Protein AF-A0A7V9B798-F1 (afdb_monomer)

Structure (mmCIF, N/CA/C/O backbone):
data_AF-A0A7V9B798-F1
#
_entry.id   AF-A0A7V9B798-F1
#
loop_
_atom_site.group_PDB
_atom_site.id
_atom_site.type_symbol
_atom_site.label_atom_id
_atom_site.label_alt_id
_atom_site.label_comp_id
_atom_site.label_asym_id
_atom_site.label_entity_id
_atom_site.label_seq_id
_atom_site.pdbx_PDB_ins_code
_atom_site.Cartn_x
_atom_site.Cartn_y
_atom_site.Cartn_z
_atom_site.occupancy
_atom_site.B_iso_or_equiv
_atom_site.auth_seq_id
_atom_site.auth_comp_id
_atom_site.auth_asym_id
_atom_site.auth_atom_id
_atom_site.pdbx_PDB_model_num
ATOM 1 N N . MET A 1 1 ? -18.250 -7.324 14.223 1.00 39.09 1 MET A N 1
ATOM 2 C CA . MET A 1 1 ? -17.531 -6.174 14.799 1.00 39.09 1 MET A CA 1
ATOM 3 C C . MET A 1 1 ? -17.966 -6.090 16.245 1.00 39.09 1 MET A C 1
ATOM 5 O O . MET A 1 1 ? -19.078 -5.654 16.507 1.00 39.09 1 MET A O 1
ATOM 9 N N . GLU A 1 2 ? -17.171 -6.659 17.143 1.00 38.91 2 GLU A N 1
ATOM 10 C CA . GLU A 1 2 ? -17.392 -6.540 18.583 1.00 38.91 2 GLU A CA 1
ATOM 11 C C . GLU A 1 2 ? -16.788 -5.205 19.023 1.00 38.91 2 GLU A C 1
ATOM 13 O O . GLU A 1 2 ? -15.642 -4.907 18.688 1.00 38.91 2 GLU A O 1
ATOM 18 N N . VAL A 1 3 ? -17.585 -4.355 19.670 1.00 46.38 3 VAL A N 1
ATOM 19 C CA . VAL A 1 3 ? -17.096 -3.099 20.244 1.00 46.38 3 VAL A CA 1
ATOM 20 C C . VAL A 1 3 ? -16.702 -3.421 2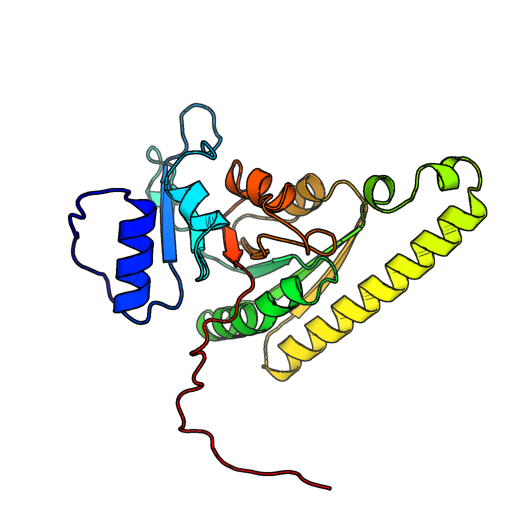1.674 1.00 46.38 3 VAL A C 1
ATOM 22 O O . VAL A 1 3 ? -17.570 -3.727 22.487 1.00 46.38 3 VAL A O 1
ATOM 25 N N . LEU A 1 4 ? -15.401 -3.406 21.956 1.00 49.38 4 LEU A N 1
ATOM 26 C CA . LEU A 1 4 ? -14.907 -3.592 23.315 1.00 49.38 4 LEU A CA 1
ATOM 27 C C . LEU A 1 4 ? -15.339 -2.397 24.175 1.00 49.38 4 LEU A C 1
ATOM 29 O O . LEU A 1 4 ? -15.243 -1.246 23.739 1.00 49.38 4 LEU A O 1
ATOM 33 N N . ASP A 1 5 ? -15.804 -2.678 25.393 1.00 43.56 5 ASP A N 1
ATOM 34 C CA . ASP A 1 5 ? -16.085 -1.648 26.394 1.00 43.56 5 ASP A CA 1
ATOM 35 C C . ASP A 1 5 ? -14.829 -0.795 26.658 1.00 43.56 5 ASP A C 1
ATOM 37 O O . ASP A 1 5 ? -13.705 -1.272 26.472 1.00 43.56 5 ASP A O 1
ATOM 41 N N . PRO A 1 6 ? -14.975 0.469 27.096 1.00 49.97 6 PRO A N 1
ATOM 42 C CA . PRO A 1 6 ? -13.836 1.321 27.417 1.00 49.97 6 PRO A CA 1
ATOM 43 C C . PRO A 1 6 ? -12.984 0.688 28.528 1.00 49.97 6 PRO A C 1
ATOM 45 O O . PRO A 1 6 ? -13.318 0.740 29.712 1.00 49.97 6 PRO A O 1
ATOM 48 N N . LEU A 1 7 ? -11.866 0.083 28.129 1.00 54.47 7 LEU A N 1
ATOM 49 C CA . LEU A 1 7 ? -10.913 -0.572 29.017 1.00 54.47 7 LEU A CA 1
ATOM 50 C C . LEU A 1 7 ? -9.882 0.448 29.506 1.00 54.47 7 LEU A C 1
ATOM 52 O O . LEU A 1 7 ? -9.185 1.084 28.716 1.00 54.47 7 LEU A O 1
ATOM 56 N N . SER A 1 8 ? -9.753 0.590 30.824 1.00 50.78 8 SER A N 1
ATOM 57 C CA . 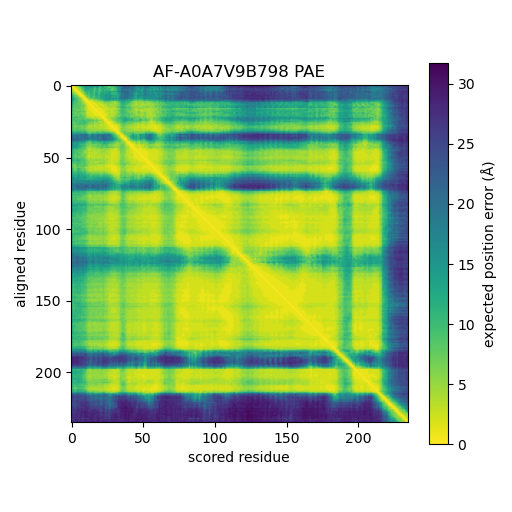SER A 1 8 ? -8.661 1.338 31.442 1.00 50.78 8 SER A CA 1
ATOM 58 C C . SER A 1 8 ? -7.473 0.404 31.686 1.00 50.78 8 SER A C 1
ATOM 60 O O . SER A 1 8 ? -7.492 -0.443 32.576 1.00 50.78 8 SER A O 1
ATOM 62 N N . ALA A 1 9 ? -6.416 0.551 30.886 1.00 53.81 9 ALA A N 1
ATOM 63 C CA . ALA A 1 9 ? -5.145 -0.131 31.113 1.00 53.81 9 ALA A CA 1
ATOM 64 C C . ALA A 1 9 ? -4.188 0.781 31.902 1.00 53.81 9 ALA A C 1
ATOM 66 O O . ALA A 1 9 ? -4.060 1.968 31.607 1.00 53.81 9 ALA A O 1
ATOM 67 N N . SER A 1 10 ? -3.505 0.231 32.909 1.00 49.81 10 SER A N 1
ATOM 68 C CA . SER A 1 10 ? -2.396 0.903 33.599 1.00 49.81 10 SER A CA 1
ATOM 69 C C . SER A 1 10 ? -1.075 0.475 32.953 1.00 49.81 10 SER A C 1
ATOM 71 O O . SER A 1 10 ? -0.832 -0.723 32.823 1.00 49.81 10 SER A O 1
ATOM 73 N N . GLY A 1 11 ? -0.231 1.428 32.542 1.00 66.06 11 GLY A N 1
ATOM 74 C CA . GLY A 1 11 ? 1.064 1.160 31.899 1.00 66.06 11 GLY A CA 1
ATOM 75 C C . GLY A 1 11 ? 1.217 1.841 30.537 1.00 66.06 11 GLY A C 1
ATOM 76 O O . GLY A 1 11 ? 0.526 2.818 30.258 1.00 66.06 11 GLY A O 1
ATOM 77 N N . ASP A 1 12 ? 2.138 1.335 29.710 1.00 72.38 12 ASP A N 1
ATOM 78 C CA . ASP A 1 12 ? 2.310 1.772 28.319 1.00 72.38 12 ASP A CA 1
ATOM 79 C C . ASP A 1 12 ? 1.036 1.451 27.505 1.00 72.38 12 ASP A C 1
ATOM 81 O O . ASP A 1 12 ? 0.702 0.269 27.344 1.00 72.38 12 ASP A O 1
ATOM 85 N N . PRO A 1 13 ? 0.310 2.465 26.993 1.00 74.38 13 PRO A N 1
ATOM 86 C CA . PRO A 1 13 ? -0.928 2.255 26.251 1.00 74.38 13 PRO A CA 1
ATOM 87 C C . PRO A 1 13 ? -0.752 1.409 24.986 1.00 74.38 13 PRO A C 1
ATOM 89 O O . PRO A 1 13 ? -1.658 0.650 24.645 1.00 74.38 13 PRO A O 1
ATOM 92 N N . ALA A 1 14 ? 0.397 1.498 24.305 1.00 70.19 14 ALA A N 1
ATOM 93 C CA . ALA A 1 14 ? 0.645 0.737 23.081 1.00 70.19 14 ALA A CA 1
ATOM 94 C C . ALA A 1 14 ? 0.714 -0.761 23.387 1.00 70.19 14 ALA A C 1
ATOM 96 O O . ALA A 1 14 ? 0.053 -1.576 22.740 1.00 70.19 14 ALA A O 1
ATOM 97 N N . LEU A 1 15 ? 1.448 -1.111 24.445 1.00 69.56 15 LEU A N 1
ATOM 98 C CA . LEU A 1 15 ? 1.548 -2.483 24.923 1.00 69.56 15 LEU A CA 1
ATOM 99 C C . LEU A 1 15 ? 0.201 -2.994 25.457 1.00 69.56 15 LEU A C 1
ATOM 101 O O . LEU A 1 15 ? -0.175 -4.135 25.195 1.00 69.56 15 LEU A O 1
ATOM 105 N N . GLY A 1 16 ? -0.546 -2.149 26.173 1.00 76.31 16 GLY A N 1
ATOM 106 C CA . GLY A 1 16 ? -1.876 -2.481 26.685 1.00 76.31 16 GLY A CA 1
ATOM 107 C C . GLY A 1 16 ? -2.869 -2.832 25.574 1.00 76.31 16 GLY A C 1
ATOM 108 O O . GLY A 1 16 ? -3.498 -3.887 25.628 1.00 76.31 16 GLY A O 1
ATOM 109 N N . ILE A 1 17 ? -2.968 -1.988 24.542 1.00 75.31 17 ILE A N 1
ATOM 110 C CA . ILE A 1 17 ? -3.874 -2.199 23.402 1.00 75.31 17 ILE A CA 1
ATOM 111 C C . ILE A 1 17 ? -3.473 -3.441 22.603 1.00 75.31 17 ILE A C 1
ATOM 113 O O . ILE A 1 17 ? -4.333 -4.260 22.281 1.00 75.31 17 ILE A O 1
ATOM 117 N N . ALA A 1 18 ? -2.177 -3.633 22.342 1.00 71.38 18 ALA A N 1
ATOM 118 C CA . ALA A 1 18 ? -1.694 -4.819 21.639 1.00 71.38 18 ALA A CA 1
ATOM 119 C C . ALA A 1 18 ? -2.019 -6.118 22.401 1.00 71.38 18 ALA A C 1
ATOM 121 O O . ALA A 1 18 ? -2.441 -7.102 21.794 1.00 71.38 18 ALA A O 1
ATOM 122 N N . ASN A 1 19 ? -1.883 -6.115 23.731 1.00 75.06 19 ASN A N 1
ATOM 123 C CA . ASN A 1 19 ? -2.225 -7.268 24.566 1.00 75.06 19 ASN A CA 1
ATOM 124 C C . ASN A 1 19 ? -3.731 -7.557 24.575 1.00 75.06 19 ASN A C 1
ATOM 126 O O . ASN A 1 19 ? -4.121 -8.720 24.503 1.00 75.06 19 ASN A O 1
ATOM 130 N N . ILE A 1 20 ? -4.572 -6.519 24.635 1.00 75.38 20 ILE A N 1
ATOM 131 C CA . ILE A 1 20 ? -6.034 -6.667 24.552 1.00 75.38 20 ILE A CA 1
ATOM 132 C C . ILE A 1 20 ? -6.431 -7.255 23.196 1.00 75.38 20 ILE A C 1
ATOM 134 O O . ILE A 1 20 ? -7.254 -8.166 23.143 1.00 75.38 20 ILE A O 1
ATOM 138 N N . ALA A 1 21 ? -5.835 -6.769 22.107 1.00 73.88 21 ALA A N 1
ATOM 139 C CA . ALA A 1 21 ? -6.097 -7.295 20.774 1.00 73.88 21 ALA A CA 1
ATOM 140 C C . ALA A 1 21 ? -5.696 -8.777 20.661 1.00 73.88 21 ALA A C 1
ATOM 142 O O . ALA A 1 21 ? -6.453 -9.586 20.124 1.00 73.88 21 ALA A O 1
ATOM 143 N N . ALA A 1 22 ? -4.545 -9.147 21.232 1.00 72.94 22 ALA A N 1
ATOM 144 C CA . ALA A 1 22 ? -4.084 -10.531 21.272 1.00 72.94 22 ALA A CA 1
ATOM 145 C C . ALA A 1 22 ? -4.976 -11.442 22.135 1.00 72.94 22 ALA A C 1
ATOM 147 O O . ALA A 1 22 ? -5.124 -12.615 21.814 1.00 72.94 22 ALA A O 1
ATOM 148 N N . SER A 1 23 ? -5.588 -10.932 23.212 1.00 76.75 23 SER A N 1
ATOM 149 C CA . SER A 1 23 ? -6.454 -11.738 24.085 1.00 76.75 23 SER A CA 1
ATOM 150 C C . SER A 1 23 ? -7.873 -11.949 23.546 1.00 76.75 23 SER A C 1
ATOM 152 O O . SER A 1 23 ? -8.611 -12.744 24.120 1.00 76.75 23 SER A O 1
ATOM 154 N N . HIS A 1 24 ? -8.267 -11.224 22.495 1.00 71.12 24 HIS A N 1
ATOM 155 C CA . HIS A 1 24 ? -9.605 -11.282 21.891 1.00 71.12 24 HIS A CA 1
ATOM 156 C C . HIS A 1 24 ? -9.575 -11.762 20.430 1.00 71.12 24 HIS A C 1
ATOM 158 O O . HIS A 1 24 ? -10.481 -11.430 19.671 1.00 71.12 24 HIS A O 1
ATOM 164 N N . ASP A 1 25 ? -8.518 -12.469 20.005 1.00 70.31 25 ASP A N 1
ATOM 165 C CA . ASP A 1 25 ? -8.337 -12.953 18.622 1.00 70.31 25 ASP A CA 1
ATOM 166 C C . ASP A 1 25 ? -8.603 -11.864 17.561 1.00 70.31 25 ASP A C 1
ATOM 168 O O . ASP A 1 25 ? -9.170 -12.098 16.491 1.00 70.31 25 ASP A O 1
ATOM 172 N N . THR A 1 26 ? -8.227 -10.619 17.875 1.00 72.94 26 THR A N 1
ATOM 173 C CA . THR A 1 26 ? -8.537 -9.468 17.029 1.00 72.94 26 THR A CA 1
ATOM 174 C C . THR A 1 26 ? -7.662 -9.498 15.783 1.00 72.94 26 THR A C 1
ATOM 176 O O . THR A 1 26 ? -6.437 -9.459 15.861 1.00 72.94 26 THR A O 1
ATOM 179 N N . THR A 1 27 ? -8.288 -9.518 14.607 1.00 76.19 27 THR A N 1
ATOM 180 C CA . THR A 1 27 ? -7.579 -9.627 13.322 1.00 76.19 27 THR A CA 1
ATOM 181 C C . THR A 1 27 ? -7.223 -8.274 12.700 1.00 76.19 27 THR A C 1
ATOM 183 O O . THR A 1 27 ? -6.553 -8.236 11.669 1.00 76.19 27 THR A O 1
ATOM 186 N N . PHE A 1 28 ? -7.694 -7.165 13.282 1.00 81.94 28 PHE A N 1
ATOM 187 C CA . PHE A 1 28 ? -7.542 -5.808 12.751 1.00 81.94 28 PHE A CA 1
ATOM 188 C C . PHE A 1 28 ? -7.845 -4.747 13.821 1.00 81.94 28 PHE A C 1
ATOM 190 O O . PHE A 1 28 ? -8.840 -4.866 14.534 1.00 81.94 28 PHE A O 1
ATOM 197 N N . MET A 1 29 ? -7.040 -3.685 13.895 1.00 84.88 29 MET A N 1
ATOM 198 C CA . MET A 1 29 ? -7.295 -2.520 14.753 1.00 84.88 29 MET A CA 1
ATOM 199 C C . MET A 1 29 ? -7.668 -1.284 13.938 1.00 84.88 29 MET A C 1
ATOM 201 O O . MET A 1 29 ? -7.063 -1.008 12.907 1.00 84.88 29 MET A O 1
ATOM 205 N N . LEU A 1 30 ? -8.614 -0.497 14.450 1.00 86.81 30 LEU A N 1
ATOM 206 C CA . LEU A 1 30 ? -8.962 0.820 13.924 1.00 86.81 30 LEU A CA 1
ATOM 207 C C . LEU A 1 30 ? -8.542 1.902 14.920 1.00 86.81 30 LEU A C 1
ATOM 209 O O . LEU A 1 30 ? -9.030 1.938 16.046 1.00 86.81 30 LEU A O 1
ATOM 213 N N . MET A 1 31 ? -7.679 2.805 14.470 1.00 85.00 31 MET A N 1
ATOM 214 C CA . MET A 1 31 ? -7.236 3.986 15.196 1.00 85.00 31 MET A CA 1
ATOM 215 C C . MET A 1 31 ? -7.789 5.234 14.512 1.00 85.00 31 MET A C 1
ATOM 217 O O . MET A 1 31 ? -7.324 5.642 13.447 1.00 85.00 31 MET A O 1
ATOM 221 N N . ALA A 1 32 ? -8.784 5.849 15.144 1.00 81.06 32 ALA A N 1
ATOM 222 C CA . ALA A 1 32 ? -9.231 7.186 14.791 1.00 81.06 32 ALA A CA 1
ATOM 223 C C . ALA A 1 32 ? -8.343 8.207 15.505 1.00 81.06 32 ALA A C 1
ATOM 225 O O . ALA A 1 32 ? -8.151 8.133 16.719 1.00 81.06 32 ALA A O 1
ATOM 226 N N . THR A 1 33 ? -7.790 9.150 14.755 1.00 75.81 33 THR A N 1
ATOM 227 C CA . THR A 1 33 ? -6.895 10.171 15.291 1.00 75.81 33 THR A CA 1
ATOM 228 C C . THR A 1 33 ? -7.309 11.545 14.804 1.00 75.81 33 THR A C 1
ATOM 230 O O . THR A 1 33 ? -7.633 11.732 13.633 1.00 75.81 33 THR A O 1
ATOM 233 N N . SER A 1 34 ? -7.337 12.506 15.721 1.00 68.94 34 SER A N 1
ATOM 234 C CA . SER A 1 34 ? -7.590 13.897 15.376 1.00 68.94 34 SER A CA 1
ATOM 235 C C . SER A 1 34 ? -6.341 14.498 14.748 1.00 68.94 34 SER A C 1
ATOM 237 O O . SER A 1 34 ? -5.243 14.336 15.287 1.00 68.94 34 SER A O 1
ATOM 239 N N . CYS A 1 35 ? -6.506 15.235 13.655 1.00 56.91 35 CYS A N 1
ATOM 240 C CA . CYS A 1 35 ? -5.431 16.035 13.080 1.00 56.91 35 CYS A CA 1
ATOM 241 C C . CYS A 1 35 ? -4.831 16.943 14.175 1.00 56.91 35 CYS A C 1
ATOM 243 O O . CYS A 1 35 ? -5.547 17.734 14.788 1.00 56.91 35 CYS A O 1
ATOM 245 N N . HIS A 1 36 ? -3.527 16.840 14.451 1.00 54.75 36 HIS A N 1
ATOM 246 C CA . HIS A 1 36 ? -2.849 17.818 15.309 1.00 54.75 36 HIS A CA 1
ATOM 247 C C . HIS A 1 36 ? -2.856 19.184 14.581 1.00 54.75 36 HIS A C 1
ATOM 249 O O . HIS A 1 36 ? -2.795 19.191 13.352 1.00 54.75 36 HIS A O 1
ATOM 255 N N . PRO A 1 37 ? -2.862 20.351 15.256 1.00 46.44 37 PRO A N 1
ATOM 256 C CA . PRO A 1 37 ? -2.866 21.677 14.607 1.00 46.44 37 PRO A CA 1
ATOM 257 C C . PRO A 1 37 ? -1.744 21.946 13.579 1.00 46.44 37 PRO A C 1
ATOM 259 O O . PRO A 1 37 ? -1.823 22.921 12.839 1.00 46.44 37 PRO A O 1
ATOM 262 N N . ALA A 1 38 ? -0.710 21.098 13.512 1.00 57.84 38 ALA A N 1
ATOM 263 C CA . ALA A 1 38 ? 0.359 21.150 12.510 1.00 57.84 38 ALA A CA 1
ATOM 264 C C . ALA A 1 38 ? 0.088 20.289 11.252 1.00 57.84 38 ALA A C 1
ATOM 266 O O . ALA A 1 38 ? 0.927 20.241 10.358 1.00 57.84 38 ALA A O 1
ATOM 267 N N . GLY A 1 39 ? -1.050 19.589 11.180 1.00 63.62 39 GLY A N 1
ATOM 268 C CA . GLY A 1 39 ? -1.473 18.768 10.039 1.00 63.62 39 GLY A CA 1
ATOM 269 C C . GLY A 1 39 ? -0.833 17.378 9.938 1.00 63.62 39 GLY A C 1
ATOM 270 O O . GLY A 1 39 ? -1.298 16.578 9.139 1.00 63.62 39 GLY A O 1
ATOM 271 N N . GLN A 1 40 ? 0.184 17.069 10.751 1.00 71.81 40 GLN A N 1
ATOM 272 C CA . GLN A 1 40 ? 0.868 15.768 10.773 1.00 71.81 40 GLN A CA 1
ATOM 273 C C . GLN A 1 40 ? 0.663 15.040 12.105 1.00 71.81 40 GLN A C 1
ATOM 275 O O . GLN A 1 40 ? 0.581 15.669 13.166 1.00 71.81 40 GLN A O 1
ATOM 280 N N . LEU A 1 41 ? 0.621 13.709 12.053 1.00 72.62 41 LEU A N 1
ATOM 281 C CA . LEU A 1 41 ? 0.734 12.855 13.225 1.00 72.62 41 LEU A CA 1
ATOM 282 C C . LEU A 1 41 ? 2.165 12.842 13.738 1.00 72.62 41 LEU A C 1
ATOM 284 O O . LEU A 1 41 ? 3.109 12.541 13.008 1.00 72.62 41 LEU A O 1
ATOM 288 N N . ASP A 1 42 ? 2.299 13.101 15.034 1.00 76.38 42 ASP A N 1
ATOM 289 C CA . ASP A 1 42 ? 3.546 12.884 15.751 1.00 76.38 42 ASP A CA 1
ATOM 290 C C . ASP A 1 42 ? 3.908 11.384 15.688 1.00 76.38 42 ASP A C 1
ATOM 292 O O . ASP A 1 42 ? 3.119 10.555 16.153 1.00 76.38 42 ASP A O 1
ATOM 296 N N . PRO A 1 43 ? 5.081 10.997 15.150 1.00 71.88 43 PRO A N 1
ATOM 297 C CA . PRO A 1 43 ? 5.519 9.601 15.117 1.00 71.88 43 PRO A CA 1
ATOM 298 C C . PRO A 1 43 ? 5.605 8.945 16.501 1.00 71.88 43 PRO A C 1
ATOM 300 O O . PRO A 1 43 ? 5.573 7.722 16.607 1.00 71.88 43 PRO A O 1
ATOM 303 N N . SER A 1 44 ? 5.719 9.744 17.565 1.00 72.81 44 SER A N 1
ATOM 304 C CA . SER A 1 44 ? 5.719 9.271 18.948 1.00 72.81 44 SER A CA 1
ATOM 305 C C . SER A 1 44 ? 4.316 9.059 19.524 1.00 72.81 44 SER A C 1
ATOM 307 O O . SER A 1 44 ? 4.197 8.491 20.609 1.00 72.81 44 SER A O 1
ATOM 309 N N . CYS A 1 45 ? 3.250 9.463 18.822 1.00 78.81 45 CYS A N 1
ATOM 310 C CA . CYS A 1 45 ? 1.889 9.245 19.294 1.00 78.81 45 CYS A CA 1
ATOM 311 C C . CYS A 1 45 ? 1.494 7.763 19.233 1.00 78.81 45 CYS A C 1
ATOM 313 O O . CYS A 1 45 ? 1.984 6.985 18.414 1.00 78.81 45 CYS A O 1
ATOM 315 N N . LEU A 1 46 ? 0.537 7.389 20.081 1.00 82.38 46 LEU A N 1
ATOM 316 C CA . LEU A 1 46 ? 0.048 6.017 20.209 1.00 82.38 46 LEU A CA 1
ATOM 317 C C . LEU A 1 46 ? -0.445 5.421 18.881 1.00 82.38 46 LEU A C 1
ATOM 319 O O . LEU A 1 46 ? -0.183 4.256 18.601 1.00 82.38 46 LEU A O 1
ATOM 323 N N . ALA A 1 47 ? -1.129 6.214 18.049 1.00 83.00 47 ALA A 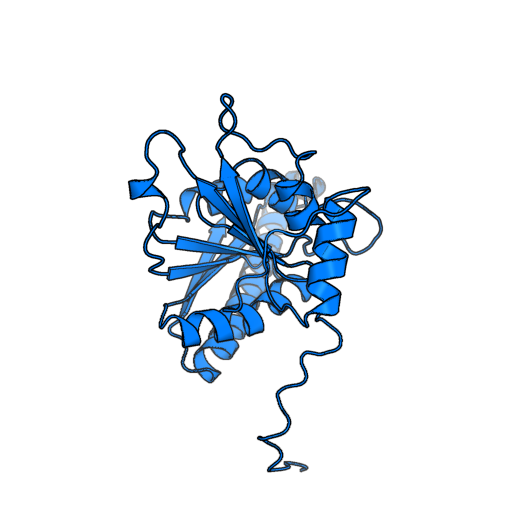N 1
ATOM 324 C CA . ALA A 1 47 ? -1.615 5.756 16.749 1.00 83.00 47 ALA A CA 1
ATOM 325 C C . ALA A 1 47 ? -0.461 5.403 15.800 1.00 83.00 47 ALA A C 1
ATOM 327 O O . ALA A 1 47 ? -0.515 4.364 15.148 1.00 83.00 47 ALA A O 1
ATOM 328 N N . ALA A 1 48 ? 0.594 6.222 15.762 1.00 81.44 48 ALA A N 1
ATOM 329 C CA . ALA A 1 48 ? 1.763 5.965 14.930 1.00 81.44 48 ALA A CA 1
ATOM 330 C C . ALA A 1 48 ? 2.575 4.764 15.435 1.00 81.44 48 ALA A C 1
ATOM 332 O O . ALA A 1 48 ? 2.958 3.908 14.637 1.00 81.44 48 ALA A O 1
ATOM 333 N N . GLN A 1 49 ? 2.767 4.654 16.754 1.00 81.94 49 GLN A N 1
ATOM 334 C CA . GLN A 1 49 ? 3.428 3.501 17.369 1.00 81.94 49 GLN A CA 1
ATOM 335 C C . GLN A 1 49 ? 2.678 2.200 17.065 1.00 81.94 49 GLN A C 1
ATOM 337 O O . GLN A 1 49 ? 3.262 1.260 16.535 1.00 81.94 49 GLN A O 1
ATOM 342 N N . LEU A 1 50 ? 1.366 2.152 17.323 1.00 83.75 50 LEU A N 1
ATOM 343 C CA . LEU A 1 50 ? 0.558 0.970 17.022 1.00 83.75 50 LEU A CA 1
ATOM 344 C C . LEU A 1 50 ? 0.565 0.658 15.529 1.00 83.75 50 LEU A C 1
ATOM 346 O O . LEU A 1 50 ? 0.764 -0.496 15.167 1.00 83.75 50 LEU A O 1
ATOM 350 N N . ALA A 1 51 ? 0.401 1.659 14.662 1.00 85.06 51 ALA A N 1
ATOM 351 C CA . ALA A 1 51 ? 0.393 1.433 13.223 1.00 85.06 51 ALA A CA 1
ATOM 352 C C . ALA A 1 51 ? 1.675 0.762 12.735 1.00 85.06 51 ALA A C 1
ATOM 354 O O . ALA A 1 51 ? 1.622 -0.166 11.933 1.00 85.06 51 ALA A O 1
ATOM 355 N N . LEU A 1 52 ? 2.826 1.205 13.233 1.00 83.50 52 LEU A N 1
ATOM 356 C CA . LEU A 1 52 ? 4.100 0.735 12.721 1.00 83.50 52 LEU A CA 1
ATOM 357 C C . LEU A 1 52 ? 4.652 -0.500 13.453 1.00 83.50 52 LEU A C 1
ATOM 359 O O . LEU A 1 52 ? 5.406 -1.266 12.845 1.00 83.50 52 LEU A O 1
ATOM 363 N N . ASP A 1 53 ? 4.268 -0.725 14.713 1.00 79.88 53 ASP A N 1
ATOM 364 C CA . ASP A 1 53 ? 4.801 -1.815 15.536 1.00 79.88 53 ASP A CA 1
ATOM 365 C C . ASP A 1 53 ? 3.810 -2.938 15.860 1.00 79.88 53 ASP A C 1
ATOM 367 O O . ASP A 1 53 ? 4.240 -4.014 16.286 1.00 79.88 53 ASP A O 1
ATOM 371 N N . SER A 1 54 ? 2.513 -2.762 15.614 1.00 81.94 54 SER A N 1
ATOM 372 C CA . SER A 1 54 ? 1.522 -3.805 15.886 1.00 81.94 54 SER A CA 1
ATOM 373 C C . SER A 1 54 ? 1.789 -5.090 15.086 1.00 81.94 54 SER A C 1
ATOM 375 O O 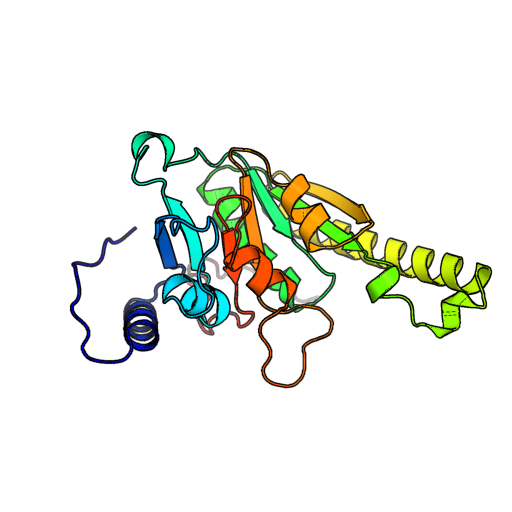. SER A 1 54 ? 2.114 -5.018 13.900 1.00 81.94 54 SER A O 1
ATOM 377 N N . PRO A 1 55 ? 1.618 -6.284 15.688 1.00 76.69 55 PRO A N 1
ATOM 378 C CA . PRO A 1 55 ? 1.709 -7.561 14.978 1.00 76.69 55 PRO A CA 1
ATOM 379 C C . PRO A 1 55 ? 0.497 -7.844 14.078 1.00 76.69 55 PRO A C 1
ATOM 381 O O . PRO A 1 55 ? 0.591 -8.680 13.183 1.00 76.69 55 PRO A O 1
ATOM 384 N N . ILE A 1 56 ? -0.626 -7.160 14.305 1.00 83.19 56 ILE A N 1
ATOM 385 C CA . ILE A 1 56 ? -1.838 -7.245 13.482 1.00 83.19 56 ILE A CA 1
ATOM 386 C C . ILE A 1 56 ? -2.025 -5.963 12.656 1.00 83.19 56 ILE A C 1
ATOM 388 O O . ILE A 1 56 ? -1.514 -4.911 13.054 1.00 83.19 56 ILE A O 1
ATOM 392 N N . PRO A 1 57 ? -2.759 -6.012 11.530 1.00 88.50 57 PRO A N 1
ATOM 393 C CA . PRO A 1 57 ? -3.041 -4.831 10.720 1.00 88.50 57 PRO A CA 1
ATOM 394 C C . PRO A 1 57 ? -3.706 -3.703 11.519 1.00 88.50 57 PRO A C 1
ATOM 396 O O . PRO A 1 57 ? -4.639 -3.943 12.288 1.00 88.50 57 PRO A O 1
ATOM 399 N N . VAL A 1 58 ? -3.253 -2.468 11.300 1.00 88.38 58 VAL A N 1
ATOM 400 C CA . VAL A 1 58 ? -3.804 -1.263 11.935 1.00 88.38 58 VAL A CA 1
ATOM 401 C C . VAL A 1 58 ? -4.232 -0.277 10.867 1.00 88.38 58 VAL A C 1
ATOM 403 O O . VAL A 1 58 ? -3.420 0.132 10.040 1.00 88.38 58 VAL A O 1
ATOM 406 N N . MET A 1 59 ? -5.492 0.137 10.906 1.00 90.12 59 MET A N 1
ATOM 407 C CA . MET A 1 59 ? -6.004 1.233 10.100 1.00 90.12 59 MET A CA 1
ATOM 408 C C . MET A 1 59 ? -5.953 2.536 10.876 1.00 90.12 59 MET A C 1
ATOM 410 O O . MET A 1 59 ? -6.548 2.652 11.943 1.00 90.12 59 MET A O 1
ATOM 414 N N . VAL A 1 60 ? -5.278 3.522 10.307 1.00 88.12 60 VAL A N 1
ATOM 415 C CA . VAL A 1 60 ? -5.251 4.898 10.784 1.00 88.12 60 VAL A CA 1
ATOM 416 C C . VAL A 1 60 ? -6.243 5.705 9.955 1.00 88.12 60 VAL A C 1
ATOM 418 O O . VAL A 1 60 ? -6.145 5.760 8.728 1.00 88.12 60 VAL A O 1
ATOM 421 N N . VAL A 1 61 ? -7.203 6.337 10.628 1.00 84.88 61 VAL A N 1
ATOM 422 C CA . VAL A 1 61 ? -8.182 7.243 10.016 1.00 84.88 61 VAL A CA 1
ATOM 423 C C . VAL A 1 61 ? -8.063 8.604 10.675 1.00 84.88 61 VAL A C 1
ATOM 425 O O . VAL A 1 61 ? -8.138 8.717 11.898 1.00 84.88 61 VAL A O 1
ATOM 428 N N . HIS A 1 62 ? -7.887 9.635 9.855 1.00 78.19 62 HIS A N 1
ATOM 429 C CA . HIS A 1 62 ? -7.901 11.011 10.328 1.00 78.19 62 HIS A CA 1
ATOM 430 C C . HIS A 1 62 ? -9.336 11.503 10.471 1.00 78.19 62 HIS A C 1
ATOM 432 O O . HIS A 1 62 ? -10.142 11.376 9.550 1.00 78.19 62 HIS A O 1
ATOM 438 N N . VAL A 1 63 ? -9.635 12.065 11.637 1.00 74.38 63 VAL A N 1
ATOM 439 C CA . VAL A 1 63 ? -10.930 12.647 11.979 1.00 74.38 63 VAL A CA 1
ATOM 440 C C . VAL A 1 63 ? -10.726 14.149 12.133 1.00 74.38 63 VAL A C 1
ATOM 442 O O . VAL A 1 63 ? -9.973 14.600 12.997 1.00 74.38 63 VAL A O 1
ATOM 445 N N . ASP A 1 64 ? -11.391 14.926 11.284 1.00 70.69 64 ASP A N 1
ATOM 446 C CA . ASP A 1 64 ? -11.491 16.370 11.461 1.00 70.69 64 ASP A CA 1
ATOM 447 C C . ASP A 1 64 ? -12.539 16.654 12.546 1.00 70.69 64 ASP A C 1
ATOM 449 O O . ASP A 1 64 ? -13.745 16.523 12.322 1.00 70.69 64 ASP A O 1
ATOM 453 N N . CYS A 1 65 ? -12.074 17.015 13.743 1.00 67.38 65 CYS A N 1
ATOM 454 C CA . CYS A 1 65 ? -12.944 17.313 14.880 1.00 67.38 65 CYS A CA 1
ATOM 455 C C . CYS A 1 65 ? -13.866 18.516 14.631 1.00 67.38 65 CYS A C 1
ATOM 457 O O . CYS A 1 65 ? -14.922 18.589 15.258 1.00 67.38 65 CYS A O 1
ATOM 459 N N . ASP A 1 66 ? -13.504 19.424 13.717 1.00 69.19 66 ASP A N 1
ATOM 460 C CA . ASP A 1 66 ? -14.339 20.571 13.351 1.00 69.19 66 ASP A CA 1
ATOM 461 C C . ASP A 1 66 ? -15.426 20.183 12.332 1.00 69.19 66 ASP A C 1
ATOM 463 O O . ASP A 1 66 ? -16.409 20.909 12.161 1.00 69.19 66 ASP A O 1
ATOM 467 N N . LYS A 1 67 ? -15.279 19.030 11.660 1.00 65.38 67 LYS A N 1
ATOM 468 C CA . LYS A 1 67 ? -16.225 18.490 10.666 1.00 65.38 67 LYS A CA 1
ATOM 469 C C . LYS A 1 67 ? -16.425 16.974 10.830 1.00 65.38 67 LYS A C 1
ATOM 471 O O . LYS A 1 67 ? -16.141 16.201 9.906 1.00 65.38 67 LYS A O 1
ATOM 476 N N . PRO A 1 68 ? -16.986 16.521 11.965 1.00 60.28 68 PRO A N 1
ATOM 477 C CA . PRO A 1 68 ? -17.147 15.097 12.268 1.00 60.28 68 PRO A CA 1
ATOM 478 C C . PRO A 1 68 ? -18.048 14.362 11.262 1.00 60.28 68 PRO A C 1
ATOM 480 O O . PRO A 1 68 ? -17.871 13.179 10.993 1.00 60.28 68 PRO A O 1
ATOM 483 N N . GLU A 1 69 ? -18.988 15.065 10.635 1.00 54.81 69 GLU A N 1
ATOM 484 C CA . GLU A 1 69 ? -19.880 14.528 9.599 1.00 54.81 69 GLU A CA 1
ATOM 485 C C . GLU A 1 69 ? -19.193 14.236 8.253 1.00 54.81 69 GLU A C 1
ATOM 487 O O . GLU A 1 69 ? -19.726 13.487 7.439 1.00 54.81 69 GLU A O 1
ATOM 492 N N . SER A 1 70 ? -17.970 14.737 8.051 1.00 56.12 70 SER A N 1
ATOM 493 C CA . SER A 1 70 ? -17.100 14.369 6.927 1.00 56.12 70 SER A CA 1
ATOM 494 C C . SER A 1 70 ? -16.168 13.186 7.249 1.00 56.12 70 SER A C 1
ATOM 496 O O . SER A 1 70 ? -15.374 12.794 6.394 1.00 56.12 70 SER A O 1
ATOM 498 N N . CYS A 1 71 ? -16.228 12.628 8.468 1.00 52.38 71 CYS A N 1
ATOM 499 C CA . CYS A 1 71 ? -15.209 11.708 8.998 1.00 52.38 71 CYS A CA 1
ATOM 500 C C . CYS A 1 71 ? -15.439 10.223 8.708 1.00 52.38 71 CYS A C 1
ATOM 502 O O . CYS A 1 71 ? -14.597 9.401 9.063 1.00 52.38 71 CYS A O 1
ATOM 504 N N . MET A 1 72 ? -16.540 9.860 8.051 1.00 54.50 72 MET A N 1
ATOM 505 C CA . MET A 1 72 ? -16.707 8.514 7.502 1.00 54.50 72 MET A CA 1
ATOM 506 C C . MET A 1 72 ? -16.666 8.593 5.979 1.00 54.50 72 MET A C 1
ATOM 508 O O . MET A 1 72 ? -17.725 8.598 5.344 1.00 54.50 72 MET A O 1
ATOM 512 N N . PRO A 1 73 ? -15.468 8.699 5.366 1.00 62.25 73 PRO A N 1
ATOM 513 C CA . PRO A 1 73 ? -15.373 8.585 3.924 1.00 62.25 73 PRO A CA 1
ATOM 514 C C . PRO A 1 73 ? -15.972 7.236 3.527 1.00 62.25 73 PRO A C 1
ATOM 516 O O . PRO A 1 73 ? -15.602 6.189 4.063 1.00 62.25 73 PRO A O 1
ATOM 519 N N . THR A 1 74 ? -16.944 7.262 2.616 1.00 80.94 74 THR A N 1
ATOM 520 C CA . THR A 1 74 ? -17.419 6.024 1.999 1.00 80.94 74 THR A CA 1
ATOM 521 C C . THR A 1 74 ? -16.248 5.465 1.212 1.00 80.94 74 THR A C 1
ATOM 523 O O . THR A 1 74 ? -15.813 6.087 0.244 1.00 80.94 74 THR A O 1
ATOM 526 N N . VAL A 1 75 ? -15.704 4.335 1.662 1.00 89.19 75 VAL A N 1
ATOM 527 C CA . VAL A 1 75 ? -14.615 3.675 0.947 1.00 89.19 75 VAL A CA 1
ATOM 528 C C . VAL A 1 75 ? -15.199 3.056 -0.317 1.00 89.19 75 VAL A C 1
ATOM 530 O O . VAL A 1 75 ? -16.159 2.293 -0.248 1.00 89.19 75 VAL A O 1
ATOM 533 N N . THR A 1 76 ? -14.644 3.411 -1.469 1.00 94.56 76 THR A N 1
ATOM 534 C CA . THR A 1 76 ? -15.103 2.981 -2.795 1.00 94.56 76 THR A CA 1
ATOM 535 C C . THR A 1 76 ? -14.074 2.121 -3.518 1.00 94.56 76 THR A C 1
ATOM 537 O O . THR A 1 76 ? -14.430 1.445 -4.482 1.00 94.56 76 THR A O 1
ATOM 540 N N . ARG A 1 77 ? -12.818 2.108 -3.056 1.00 96.25 77 ARG A N 1
ATOM 541 C CA . ARG A 1 77 ? -11.725 1.333 -3.649 1.00 96.25 77 ARG A CA 1
ATOM 542 C C . ARG A 1 77 ? -10.617 1.068 -2.632 1.00 96.25 77 ARG A C 1
ATOM 544 O O . ARG A 1 77 ? -10.325 1.900 -1.775 1.00 96.25 77 ARG A O 1
ATOM 551 N N . LEU A 1 78 ? -9.980 -0.094 -2.752 1.00 97.56 78 LEU A N 1
ATOM 552 C CA . LEU A 1 78 ? -8.750 -0.413 -2.029 1.00 97.56 78 LEU A CA 1
ATOM 553 C C . LEU A 1 78 ? -7.541 -0.156 -2.927 1.00 97.56 78 LEU A C 1
ATOM 555 O O . LEU A 1 78 ? -7.497 -0.651 -4.051 1.00 97.56 78 LEU A O 1
ATOM 559 N N . ILE A 1 79 ? -6.542 0.559 -2.421 1.00 97.88 79 ILE A N 1
ATOM 560 C CA . ILE A 1 79 ? -5.237 0.695 -3.070 1.00 97.88 79 ILE A CA 1
ATOM 561 C C . ILE A 1 79 ? -4.237 -0.149 -2.292 1.00 97.88 79 ILE A C 1
ATOM 563 O O . ILE A 1 79 ? -4.041 0.081 -1.105 1.00 97.88 79 ILE A O 1
ATOM 567 N N . ILE A 1 80 ? -3.578 -1.106 -2.941 1.00 97.00 80 ILE A N 1
ATOM 568 C CA . ILE A 1 80 ? -2.546 -1.934 -2.307 1.00 97.00 80 ILE A CA 1
ATOM 569 C C . ILE A 1 80 ? -1.193 -1.539 -2.879 1.00 97.00 80 ILE A C 1
ATOM 571 O O . ILE A 1 80 ? -0.923 -1.781 -4.057 1.00 97.00 80 ILE A O 1
ATOM 575 N N . SER A 1 81 ? -0.327 -0.952 -2.053 1.00 95.25 81 SER A N 1
ATOM 576 C CA . SER A 1 81 ? 1.034 -0.642 -2.484 1.00 95.25 81 SER A CA 1
ATOM 577 C C . SER A 1 81 ? 1.919 -1.881 -2.360 1.00 95.25 81 SER A C 1
ATOM 579 O O . SER A 1 81 ? 2.088 -2.433 -1.267 1.00 95.25 81 SER A O 1
ATOM 581 N N . LEU A 1 82 ? 2.517 -2.285 -3.471 1.00 93.00 82 LEU A N 1
ATOM 582 C CA . LEU A 1 82 ? 3.500 -3.347 -3.562 1.00 93.00 82 LEU A CA 1
ATOM 583 C C . LEU A 1 82 ? 4.862 -2.745 -3.885 1.00 93.00 82 LEU A C 1
ATOM 585 O O . LEU A 1 82 ? 4.977 -1.783 -4.636 1.00 93.00 82 LEU A O 1
ATOM 589 N N . ASP A 1 83 ? 5.908 -3.357 -3.353 1.00 86.00 83 ASP A N 1
ATOM 590 C CA . ASP A 1 83 ? 7.286 -2.955 -3.627 1.00 86.00 83 ASP A CA 1
ATOM 591 C C . ASP A 1 83 ? 8.104 -4.080 -4.271 1.00 86.00 83 ASP A C 1
ATOM 593 O O . ASP A 1 83 ? 9.302 -3.933 -4.432 1.00 86.00 83 ASP A O 1
ATOM 597 N N . GLY A 1 84 ? 7.469 -5.208 -4.615 1.00 83.31 84 GLY A N 1
ATOM 598 C CA . GLY A 1 84 ? 8.115 -6.405 -5.165 1.00 83.31 84 GLY A CA 1
ATOM 599 C C . GLY A 1 84 ? 8.634 -7.390 -4.108 1.00 83.31 84 GLY A C 1
ATOM 600 O O . GLY A 1 84 ? 8.976 -8.528 -4.439 1.00 83.31 84 GLY A O 1
ATOM 601 N N . SER A 1 85 ? 8.634 -7.024 -2.823 1.00 84.06 85 SER A N 1
ATOM 602 C CA . SER A 1 85 ? 9.060 -7.924 -1.750 1.00 84.06 85 SER A CA 1
ATOM 603 C C . SER A 1 85 ? 8.045 -9.048 -1.494 1.00 84.06 85 SER A C 1
ATOM 605 O O . SER A 1 85 ? 6.835 -8.920 -1.701 1.00 84.06 85 SER A O 1
ATOM 607 N N . SER A 1 86 ? 8.524 -10.184 -0.971 1.00 82.81 86 SER A N 1
ATOM 608 C CA . SER A 1 86 ? 7.649 -11.257 -0.459 1.00 82.81 86 SER A CA 1
ATOM 609 C C . SER A 1 86 ? 6.744 -10.786 0.677 1.00 82.81 86 SER A C 1
ATOM 611 O O . SER A 1 86 ? 5.662 -11.325 0.885 1.00 82.81 86 SER A O 1
ATOM 613 N N . ARG A 1 87 ? 7.202 -9.765 1.391 1.00 82.44 87 ARG A N 1
ATOM 614 C CA . ARG A 1 87 ? 6.539 -9.120 2.505 1.00 82.44 87 ARG A CA 1
ATOM 615 C C . ARG A 1 87 ? 5.342 -8.293 2.050 1.00 82.44 87 ARG A C 1
ATOM 617 O O . ARG A 1 87 ? 4.257 -8.543 2.558 1.00 82.44 87 ARG A O 1
ATOM 624 N N . ALA A 1 88 ? 5.496 -7.408 1.066 1.00 85.31 88 ALA A N 1
ATOM 625 C CA . ALA A 1 88 ? 4.371 -6.637 0.534 1.00 85.31 88 ALA A CA 1
ATOM 626 C C . ALA A 1 88 ? 3.273 -7.543 -0.042 1.00 85.31 88 ALA A C 1
ATOM 628 O O . ALA A 1 88 ? 2.087 -7.281 0.139 1.00 85.31 88 ALA A O 1
ATOM 629 N N . ARG A 1 89 ? 3.647 -8.691 -0.628 1.00 88.00 89 ARG A N 1
ATOM 630 C CA . ARG A 1 89 ? 2.682 -9.707 -1.087 1.00 88.00 89 ARG A CA 1
ATOM 631 C C . ARG A 1 89 ? 1.829 -10.315 0.034 1.00 88.00 89 ARG A C 1
ATOM 633 O O . ARG A 1 89 ? 0.745 -10.813 -0.252 1.00 88.00 89 ARG A O 1
ATOM 640 N N . GLN A 1 90 ? 2.255 -10.246 1.299 1.00 87.56 90 GLN A N 1
ATOM 641 C CA . GLN A 1 90 ? 1.440 -10.690 2.442 1.00 87.56 90 GLN A CA 1
ATOM 642 C C . GLN A 1 90 ? 0.223 -9.788 2.688 1.00 87.56 90 GLN A C 1
ATOM 644 O O . GLN A 1 90 ? -0.682 -10.194 3.413 1.00 87.56 90 GLN A O 1
ATOM 649 N N . ALA A 1 91 ? 0.161 -8.604 2.069 1.00 90.56 91 ALA A N 1
ATOM 650 C CA . ALA A 1 91 ? -1.036 -7.773 2.093 1.00 90.56 91 ALA A CA 1
ATOM 651 C C . ALA A 1 91 ? -2.158 -8.320 1.195 1.00 90.56 91 ALA A C 1
ATOM 653 O O . ALA A 1 91 ? -3.322 -8.022 1.439 1.00 90.56 91 ALA A O 1
ATOM 654 N N . LEU A 1 92 ? -1.845 -9.146 0.186 1.00 93.62 92 LEU A N 1
ATOM 655 C CA . LEU A 1 92 ? -2.832 -9.608 -0.796 1.00 93.62 92 LEU A CA 1
ATOM 656 C C . LEU A 1 92 ? -3.956 -10.472 -0.195 1.00 93.62 92 LEU A C 1
ATOM 658 O O . LEU A 1 92 ? -5.108 -10.224 -0.541 1.00 93.62 92 LEU A O 1
ATOM 662 N N . PRO A 1 93 ? -3.700 -11.450 0.703 1.00 93.25 93 PRO A N 1
ATOM 663 C CA . PRO A 1 93 ? -4.780 -12.206 1.341 1.00 93.25 93 PRO A CA 1
ATOM 664 C C . PRO A 1 93 ? -5.725 -11.316 2.156 1.00 93.25 93 PRO A C 1
ATOM 666 O O . PRO A 1 93 ? -6.939 -11.439 2.023 1.00 93.25 93 PRO A O 1
ATOM 669 N N . PHE A 1 94 ? -5.168 -10.388 2.942 1.00 90.00 94 PHE A N 1
ATOM 670 C CA . PHE A 1 94 ? -5.944 -9.422 3.723 1.00 90.00 94 PHE A CA 1
ATOM 671 C C . PHE A 1 94 ? -6.767 -8.501 2.812 1.00 90.00 94 PHE A C 1
ATOM 673 O O . PHE A 1 94 ? -7.961 -8.311 3.031 1.00 90.00 94 PHE A O 1
ATOM 680 N N . ALA A 1 95 ? -6.147 -7.977 1.753 1.00 90.75 95 ALA A N 1
ATOM 681 C CA . ALA A 1 95 ? -6.808 -7.142 0.760 1.00 90.75 95 ALA A CA 1
ATOM 682 C C . ALA A 1 95 ? -7.959 -7.877 0.067 1.00 90.75 95 ALA A C 1
ATOM 684 O O . ALA A 1 95 ? -9.021 -7.292 -0.117 1.00 90.75 95 ALA A O 1
ATOM 685 N N . ALA A 1 96 ? -7.772 -9.152 -0.283 1.00 95.06 96 ALA A N 1
ATOM 686 C CA . ALA A 1 96 ? -8.810 -9.964 -0.905 1.00 95.06 96 ALA A CA 1
ATOM 687 C C . ALA A 1 96 ? -10.010 -10.157 0.028 1.00 95.06 96 ALA A C 1
ATOM 689 O O . ALA A 1 96 ? -11.146 -9.929 -0.379 1.00 95.06 96 ALA A O 1
ATOM 690 N N . GLU A 1 97 ? -9.762 -10.526 1.287 1.00 92.81 97 GLU A N 1
ATOM 691 C CA . GLU A 1 97 ? -10.817 -10.697 2.289 1.00 92.81 97 GLU A CA 1
ATOM 692 C C . GLU A 1 97 ? -11.591 -9.391 2.514 1.00 92.81 97 GLU A C 1
ATOM 694 O O . GLU A 1 97 ? -12.824 -9.388 2.548 1.00 92.81 97 GLU A O 1
ATOM 699 N N . LEU A 1 98 ? -10.876 -8.269 2.627 1.00 90.50 98 LEU A N 1
ATOM 700 C CA . LEU A 1 98 ? -11.484 -6.957 2.812 1.00 90.50 98 LEU A CA 1
ATOM 701 C C . LEU A 1 98 ? -12.297 -6.530 1.581 1.00 90.50 98 LEU A C 1
ATOM 703 O O . LEU A 1 98 ? -13.440 -6.099 1.727 1.00 90.50 98 LEU A O 1
ATOM 707 N N . ALA A 1 99 ? -11.742 -6.700 0.379 1.00 94.69 99 ALA A N 1
ATOM 708 C CA . ALA A 1 99 ? -12.403 -6.393 -0.887 1.00 94.69 99 ALA A CA 1
ATOM 709 C C . ALA A 1 99 ? -13.700 -7.189 -1.057 1.00 94.69 99 ALA A C 1
ATOM 711 O O . ALA A 1 99 ? -14.728 -6.613 -1.397 1.00 94.69 99 ALA A O 1
ATOM 712 N N . GLN A 1 100 ? -13.675 -8.493 -0.766 1.00 94.81 100 GLN A N 1
ATOM 713 C CA . GLN A 1 100 ? -14.853 -9.358 -0.843 1.00 94.81 100 GLN A CA 1
ATOM 714 C C . GLN A 1 100 ? -15.932 -8.944 0.158 1.00 94.81 100 GLN A C 1
ATOM 716 O O . GLN A 1 100 ? -17.102 -8.840 -0.197 1.00 94.81 100 GLN A O 1
ATOM 721 N N . ARG A 1 101 ? -15.550 -8.679 1.414 1.00 91.00 101 A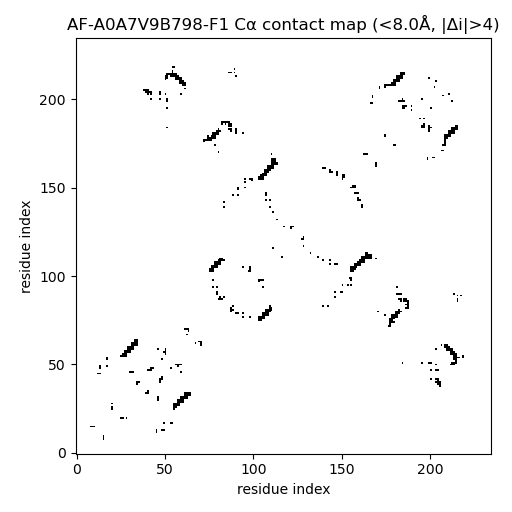RG A N 1
ATOM 722 C CA . ARG A 1 101 ? -16.502 -8.292 2.467 1.00 91.00 101 ARG A CA 1
ATOM 723 C C . ARG A 1 101 ? -17.165 -6.948 2.206 1.00 91.00 101 ARG A C 1
ATOM 725 O O . ARG A 1 101 ? -18.316 -6.761 2.588 1.00 91.00 101 ARG A O 1
ATOM 732 N N . LEU A 1 102 ? -16.429 -6.019 1.604 1.00 90.38 102 LEU A N 1
ATOM 733 C CA . LEU A 1 102 ? -16.902 -4.666 1.326 1.00 90.38 102 LEU A CA 1
ATOM 734 C C . LEU A 1 102 ? -17.401 -4.487 -0.116 1.00 90.38 102 LEU A C 1
ATOM 736 O O . LEU A 1 102 ? -17.870 -3.406 -0.458 1.00 90.38 102 LEU A O 1
ATOM 740 N N . CYS A 1 103 ? -17.318 -5.528 -0.949 1.00 94.62 103 CYS A N 1
ATOM 741 C CA . CYS A 1 103 ? -17.610 -5.481 -2.383 1.00 94.62 103 CYS A CA 1
ATOM 742 C C . CYS A 1 103 ? -16.859 -4.350 -3.112 1.00 94.62 103 CYS A C 1
ATOM 744 O O . CYS A 1 103 ? -17.441 -3.639 -3.933 1.00 94.62 103 CYS A O 1
ATOM 746 N N . LEU A 1 104 ? -15.572 -4.168 -2.799 1.00 96.25 104 LEU A N 1
ATOM 747 C CA . LEU A 1 104 ? -14.749 -3.085 -3.343 1.00 96.25 104 LEU A CA 1
ATOM 748 C C . LEU A 1 104 ? -13.778 -3.582 -4.420 1.00 96.25 104 LEU A C 1
ATOM 750 O O . LEU A 1 104 ? -13.173 -4.643 -4.252 1.00 96.25 104 LEU A O 1
ATOM 754 N N . PRO A 1 105 ? -13.561 -2.807 -5.496 1.00 98.06 105 PRO A N 1
ATOM 755 C CA . PRO A 1 105 ? -12.465 -3.054 -6.418 1.00 98.06 105 PRO A CA 1
ATOM 756 C C . PRO A 1 105 ? -11.110 -2.760 -5.759 1.00 98.06 105 PRO A C 1
ATOM 758 O O . PRO A 1 105 ? -10.996 -1.927 -4.852 1.00 98.06 105 PRO A O 1
ATOM 761 N N . VAL A 1 106 ? -10.071 -3.416 -6.270 1.00 98.56 106 VAL A N 1
ATOM 762 C CA . VAL A 1 106 ? -8.680 -3.250 -5.848 1.00 98.56 106 VAL A CA 1
ATOM 763 C C . VAL A 1 106 ? -7.855 -2.610 -6.965 1.00 98.56 106 VAL A C 1
ATOM 765 O O . VAL A 1 106 ? -7.934 -3.023 -8.116 1.00 98.56 106 VAL A O 1
ATOM 768 N N . GLN A 1 107 ? -7.011 -1.641 -6.623 1.00 98.50 107 GLN A N 1
ATOM 769 C CA . GLN A 1 107 ? -5.919 -1.173 -7.472 1.00 98.50 107 GLN A CA 1
ATOM 770 C C . GLN A 1 107 ? -4.584 -1.546 -6.824 1.00 98.50 107 GLN A C 1
ATOM 772 O O . GLN A 1 107 ? -4.295 -1.157 -5.694 1.00 98.50 107 GLN A O 1
ATOM 777 N N . LEU A 1 108 ? -3.757 -2.299 -7.539 1.00 98.56 108 LEU A N 1
ATOM 778 C CA . LEU A 1 108 ? -2.380 -2.581 -7.155 1.00 98.56 108 LEU A CA 1
ATOM 779 C C . LEU A 1 108 ? -1.478 -1.463 -7.673 1.00 98.56 108 LEU A C 1
ATOM 781 O O . LEU A 1 108 ? -1.485 -1.168 -8.866 1.00 98.56 108 LEU A O 1
ATOM 785 N N . LEU A 1 109 ? -0.674 -0.869 -6.798 1.00 97.88 109 LEU A N 1
ATOM 786 C CA . LEU A 1 109 ? 0.310 0.140 -7.178 1.00 97.88 109 LEU A CA 1
ATOM 787 C C . LEU A 1 109 ? 1.709 -0.354 -6.864 1.00 97.88 109 LEU A C 1
ATOM 789 O O . LEU A 1 109 ? 1.970 -0.811 -5.755 1.00 97.88 109 LEU A O 1
ATOM 793 N N . MET A 1 110 ? 2.625 -0.201 -7.810 1.00 96.19 110 MET A N 1
ATOM 794 C CA . MET A 1 110 ? 4.054 -0.356 -7.563 1.00 96.19 110 MET A CA 1
ATOM 795 C C . MET A 1 110 ? 4.780 0.890 -8.046 1.00 96.19 110 MET A C 1
ATOM 797 O O . MET A 1 110 ? 4.462 1.416 -9.108 1.00 96.19 110 MET A O 1
ATOM 801 N N . VAL A 1 111 ? 5.748 1.373 -7.269 1.00 95.00 111 VAL A N 1
ATOM 802 C CA . VAL A 1 111 ? 6.536 2.557 -7.627 1.00 95.00 111 VAL A CA 1
ATOM 803 C C . VAL A 1 111 ? 8.001 2.171 -7.743 1.00 95.00 111 VAL A C 1
ATOM 805 O O . VAL A 1 111 ? 8.573 1.618 -6.806 1.00 95.00 111 VAL A O 1
ATOM 808 N N . LEU A 1 112 ? 8.616 2.500 -8.876 1.00 92.38 112 LEU A N 1
ATOM 809 C CA . LEU A 1 112 ? 10.061 2.439 -9.048 1.00 92.38 112 LEU A CA 1
ATOM 810 C C . LEU A 1 112 ? 10.634 3.851 -8.940 1.00 92.38 112 LEU A C 1
ATOM 812 O O . LEU A 1 112 ? 10.263 4.739 -9.707 1.00 92.38 112 LEU A O 1
ATOM 816 N N . ASP A 1 113 ? 11.571 4.055 -8.014 1.00 90.19 113 ASP A N 1
ATOM 817 C CA . ASP A 1 113 ? 12.367 5.281 -7.934 1.00 90.19 113 ASP A CA 1
ATOM 818 C C . ASP A 1 113 ? 13.787 4.995 -8.448 1.00 90.19 113 ASP A C 1
ATOM 820 O O . ASP A 1 113 ? 14.626 4.496 -7.689 1.00 90.19 113 ASP A O 1
ATOM 824 N N . PRO A 1 114 ? 14.105 5.308 -9.722 1.00 81.94 114 PRO A N 1
ATOM 825 C CA . PRO A 1 114 ? 15.435 5.068 -10.271 1.00 81.94 114 PRO A CA 1
ATOM 826 C C . PRO A 1 114 ? 16.551 5.727 -9.457 1.00 81.94 114 PRO A C 1
ATOM 828 O O . PRO A 1 114 ? 17.656 5.202 -9.426 1.00 81.94 114 PRO A O 1
ATOM 831 N N . LYS A 1 115 ? 16.283 6.842 -8.759 1.00 82.06 115 LYS A N 1
ATOM 832 C CA . LYS A 1 115 ? 17.299 7.518 -7.936 1.00 82.06 115 LYS A CA 1
ATOM 833 C C . LYS A 1 115 ? 17.643 6.743 -6.667 1.00 82.06 115 LYS A C 1
ATOM 835 O O . LYS A 1 115 ? 18.736 6.926 -6.141 1.00 82.06 115 LYS A O 1
ATOM 840 N N . GLN A 1 116 ? 16.714 5.932 -6.164 1.00 80.12 116 GLN A N 1
ATOM 841 C CA . GLN A 1 116 ? 16.937 5.086 -4.990 1.00 80.12 116 GLN A CA 1
ATOM 842 C C . GLN A 1 116 ? 17.465 3.704 -5.376 1.00 80.12 116 GLN A C 1
ATOM 844 O O . GLN A 1 116 ? 18.230 3.120 -4.617 1.00 80.12 116 GLN A O 1
ATOM 849 N N . ILE A 1 117 ? 17.074 3.192 -6.548 1.00 79.69 117 ILE A N 1
ATOM 850 C CA . ILE A 1 117 ? 17.378 1.816 -6.957 1.00 79.69 117 ILE A CA 1
ATOM 851 C C . ILE A 1 117 ? 18.688 1.724 -7.753 1.00 79.69 117 ILE A C 1
ATOM 853 O O . ILE A 1 117 ? 19.390 0.718 -7.659 1.00 79.69 117 ILE A O 1
ATOM 857 N N . LEU A 1 118 ? 19.049 2.752 -8.531 1.00 80.38 118 LEU A N 1
ATOM 858 C CA . LEU A 1 118 ? 20.279 2.723 -9.323 1.00 80.38 118 LEU A CA 1
ATOM 859 C C . LEU A 1 118 ? 21.502 3.069 -8.460 1.00 80.38 118 LEU A C 1
ATOM 861 O O . LEU A 1 118 ? 21.550 4.146 -7.858 1.00 80.38 118 LEU A O 1
ATOM 865 N N . PRO A 1 119 ? 22.540 2.210 -8.436 1.00 80.31 119 PRO A N 1
ATOM 866 C CA . PRO A 1 119 ? 23.799 2.545 -7.785 1.00 80.31 119 PRO A CA 1
ATOM 867 C C . PRO A 1 119 ? 24.430 3.810 -8.390 1.00 80.31 119 PRO A C 1
ATOM 869 O O . PRO A 1 119 ? 24.378 3.985 -9.609 1.00 80.31 119 PRO A O 1
ATOM 872 N N . PRO A 1 120 ? 25.137 4.643 -7.598 1.00 79.44 120 PRO A N 1
ATOM 873 C CA . PRO A 1 120 ? 25.749 5.880 -8.096 1.00 79.44 120 PRO A CA 1
ATOM 874 C C . PRO A 1 120 ? 26.687 5.687 -9.297 1.00 79.44 120 PRO A C 1
ATOM 876 O O . PRO A 1 120 ? 26.842 6.594 -10.109 1.00 79.44 120 PRO A O 1
ATOM 879 N N . ALA A 1 121 ? 27.296 4.504 -9.434 1.00 76.44 121 ALA A N 1
ATOM 880 C CA . ALA A 1 121 ? 28.166 4.155 -10.556 1.00 76.44 121 ALA A CA 1
ATOM 881 C C . ALA A 1 121 ? 27.455 4.217 -11.923 1.00 76.44 121 ALA A C 1
ATOM 883 O O . ALA A 1 121 ? 28.088 4.570 -12.915 1.00 76.44 121 ALA A O 1
ATOM 884 N N . TYR A 1 122 ? 26.144 3.959 -11.969 1.00 77.81 122 TYR A N 1
ATOM 885 C CA . TYR A 1 122 ? 25.344 4.029 -13.196 1.00 77.81 122 TYR A CA 1
ATOM 886 C C . TYR A 1 122 ? 25.119 5.464 -13.693 1.00 77.81 122 TYR A C 1
ATOM 888 O O . TYR A 1 122 ? 24.709 5.660 -14.831 1.00 77.81 122 TYR A O 1
ATOM 896 N N . ALA A 1 123 ? 25.452 6.492 -12.900 1.00 75.56 123 ALA A N 1
ATOM 897 C CA . ALA A 1 123 ? 25.448 7.876 -13.378 1.00 75.56 123 ALA A CA 1
ATOM 898 C C . ALA A 1 123 ? 26.493 8.131 -14.485 1.00 75.56 123 ALA A C 1
ATOM 900 O O . ALA A 1 123 ? 26.387 9.120 -15.209 1.00 75.56 123 ALA A O 1
ATOM 901 N N . TYR A 1 124 ? 27.497 7.256 -14.607 1.00 79.81 124 TYR A N 1
ATOM 902 C CA . TYR A 1 124 ? 28.585 7.368 -15.580 1.00 79.81 124 TYR A CA 1
ATOM 903 C C . TYR A 1 124 ? 28.436 6.423 -16.784 1.00 79.81 124 TYR A C 1
ATOM 905 O O . TYR A 1 124 ? 29.246 6.507 -17.704 1.00 79.81 124 TYR A O 1
ATOM 913 N N . ASP A 1 125 ? 27.411 5.565 -16.794 1.00 84.81 125 ASP A N 1
ATOM 914 C CA . ASP A 1 125 ? 27.097 4.636 -17.887 1.00 84.81 125 ASP A CA 1
ATOM 915 C C . ASP A 1 125 ? 25.576 4.630 -18.155 1.00 84.81 125 ASP A C 1
ATOM 917 O O . ASP A 1 125 ? 24.831 3.840 -17.561 1.00 84.81 125 ASP A O 1
ATOM 921 N N . PRO A 1 126 ? 25.090 5.557 -19.004 1.00 82.44 126 PRO A N 1
ATOM 922 C CA . PRO A 1 126 ? 23.665 5.703 -19.278 1.00 82.44 126 PRO A CA 1
ATOM 923 C C . PRO A 1 126 ? 23.032 4.472 -19.931 1.00 82.44 126 PRO A C 1
ATOM 925 O O . PRO A 1 126 ? 21.885 4.163 -19.622 1.00 82.44 126 PRO A O 1
ATOM 928 N N . ASP A 1 127 ? 23.758 3.761 -20.797 1.00 86.25 127 ASP A N 1
ATOM 929 C CA . ASP A 1 127 ? 23.220 2.595 -21.507 1.00 86.25 127 ASP A CA 1
ATOM 930 C C . ASP A 1 127 ? 23.000 1.436 -20.526 1.00 86.25 127 ASP A C 1
ATOM 932 O O . ASP A 1 127 ? 21.915 0.852 -20.479 1.00 86.25 127 ASP A O 1
ATOM 936 N N . ALA A 1 128 ? 23.967 1.186 -19.637 1.00 83.62 128 ALA A N 1
ATOM 937 C CA . ALA A 1 128 ? 23.803 0.202 -18.570 1.00 83.62 128 ALA A CA 1
ATOM 938 C C . ALA A 1 128 ? 22.657 0.568 -17.606 1.00 83.62 128 ALA A C 1
ATOM 940 O O . ALA A 1 128 ? 21.958 -0.314 -17.099 1.00 83.62 128 ALA A O 1
ATOM 941 N N . ALA A 1 129 ? 22.432 1.864 -17.353 1.00 84.81 129 ALA A N 1
ATOM 942 C CA . ALA A 1 129 ? 21.326 2.327 -16.516 1.00 84.81 129 ALA A CA 1
ATOM 943 C C . ALA A 1 129 ? 19.965 2.047 -17.170 1.00 84.81 129 ALA A C 1
ATOM 945 O O . ALA A 1 129 ? 19.033 1.619 -16.488 1.00 84.81 129 ALA A O 1
ATOM 946 N N . VAL A 1 130 ? 19.854 2.255 -18.486 1.00 86.94 130 VAL A N 1
ATOM 947 C CA . VAL A 1 130 ? 18.641 1.966 -19.265 1.00 86.94 130 VAL A CA 1
ATOM 948 C C . VAL A 1 130 ? 18.312 0.475 -19.218 1.00 86.94 130 VAL A C 1
ATOM 950 O O . VAL A 1 130 ? 17.178 0.121 -18.892 1.00 86.94 130 VAL A O 1
ATOM 953 N N . ASP A 1 131 ? 19.296 -0.392 -19.461 1.00 88.44 131 ASP A N 1
ATOM 954 C CA . ASP A 1 131 ? 19.106 -1.846 -19.427 1.00 88.44 131 ASP A CA 1
ATOM 955 C C . ASP A 1 131 ? 18.690 -2.338 -18.032 1.00 88.44 131 ASP A C 1
ATOM 957 O O . ASP A 1 131 ? 17.769 -3.150 -17.894 1.00 88.44 131 ASP A O 1
ATOM 961 N N . MET A 1 132 ? 19.312 -1.804 -16.974 1.00 87.69 132 MET A N 1
ATOM 962 C CA . MET A 1 132 ? 18.953 -2.137 -15.594 1.00 87.69 132 MET A CA 1
ATOM 963 C C . MET A 1 132 ? 17.521 -1.703 -15.258 1.00 87.69 132 MET A C 1
ATOM 965 O O . MET A 1 132 ? 16.761 -2.485 -14.682 1.00 87.69 132 MET A O 1
ATOM 969 N N . VAL A 1 133 ? 17.125 -0.481 -15.633 1.00 89.12 133 VAL A N 1
ATOM 970 C CA . VAL A 1 133 ? 15.749 -0.002 -15.433 1.00 89.12 133 VAL A CA 1
ATOM 971 C C . VAL A 1 133 ? 14.761 -0.867 -16.209 1.00 89.12 133 VAL A C 1
ATOM 973 O O . VAL A 1 133 ? 13.745 -1.253 -15.639 1.00 89.12 133 VAL A O 1
ATOM 976 N N . ALA A 1 134 ? 15.053 -1.234 -17.459 1.00 90.94 134 ALA A N 1
ATOM 977 C CA . ALA A 1 134 ? 14.190 -2.114 -18.247 1.00 90.94 134 ALA A CA 1
ATOM 978 C C . ALA A 1 134 ? 14.004 -3.493 -17.582 1.00 90.94 134 ALA A C 1
ATOM 980 O O . ALA A 1 134 ? 12.887 -4.012 -17.534 1.00 90.94 134 ALA A O 1
ATOM 981 N N . GLY A 1 135 ? 15.069 -4.058 -17.002 1.00 91.88 135 GLY A N 1
ATOM 982 C CA . GLY A 1 135 ? 14.998 -5.290 -16.210 1.00 91.88 135 GLY A CA 1
ATOM 983 C C . GLY A 1 135 ? 14.099 -5.152 -14.977 1.00 91.88 135 GLY A C 1
ATOM 984 O O . GLY A 1 135 ? 13.195 -5.963 -14.774 1.00 91.88 135 GLY A O 1
ATOM 985 N N . LEU A 1 136 ? 14.275 -4.079 -14.200 1.00 90.88 136 LEU A N 1
ATOM 986 C CA . LEU A 1 136 ? 13.440 -3.786 -13.027 1.00 90.88 136 LEU A CA 1
ATOM 987 C C . LEU A 1 136 ? 11.970 -3.580 -13.400 1.00 90.88 136 LEU A C 1
ATOM 989 O O . LEU A 1 136 ? 11.078 -4.064 -12.707 1.00 90.88 136 LEU A O 1
ATOM 993 N N . GLN A 1 137 ? 11.706 -2.893 -14.511 1.00 94.06 137 GLN A N 1
ATOM 994 C CA . GLN A 1 137 ? 10.357 -2.727 -15.040 1.00 94.06 137 GLN A CA 1
ATOM 995 C C . GLN A 1 137 ? 9.739 -4.071 -15.411 1.00 94.06 137 GLN A C 1
ATOM 997 O O . GLN A 1 137 ? 8.583 -4.322 -15.078 1.00 94.06 137 GLN A O 1
ATOM 1002 N N . HIS A 1 138 ? 10.486 -4.944 -16.087 1.00 95.19 138 HIS A N 1
ATOM 1003 C CA . HIS A 1 138 ? 10.004 -6.273 -16.445 1.00 95.19 138 HIS A CA 1
ATOM 1004 C C . HIS A 1 138 ? 9.642 -7.100 -15.200 1.00 95.19 138 HIS A C 1
ATOM 1006 O O . HIS A 1 138 ? 8.557 -7.682 -15.133 1.00 95.19 138 HIS A O 1
ATOM 1012 N N . ASP A 1 139 ? 10.510 -7.099 -14.187 1.00 93.62 139 ASP A N 1
ATOM 1013 C CA . ASP A 1 139 ? 10.271 -7.793 -12.920 1.00 93.62 139 ASP A CA 1
ATOM 1014 C C . ASP A 1 139 ? 9.064 -7.227 -12.159 1.00 93.62 139 ASP A C 1
ATOM 1016 O O . ASP A 1 139 ? 8.247 -7.994 -11.640 1.00 93.62 139 ASP A O 1
ATOM 1020 N N . ALA A 1 140 ? 8.911 -5.902 -12.142 1.00 94.25 140 ALA A N 1
ATOM 1021 C CA . ALA A 1 140 ? 7.775 -5.219 -11.534 1.00 94.25 140 ALA A CA 1
ATOM 1022 C C . ALA A 1 140 ? 6.445 -5.606 -12.198 1.00 94.25 140 ALA A C 1
ATOM 1024 O O . ALA A 1 140 ? 5.499 -5.990 -11.509 1.00 94.25 140 ALA A O 1
ATOM 1025 N N . HIS A 1 141 ? 6.377 -5.590 -13.534 1.00 96.75 141 HIS A N 1
ATOM 1026 C CA . HIS A 1 141 ? 5.177 -6.010 -14.266 1.00 96.75 141 HIS A CA 1
ATOM 1027 C C . HIS A 1 141 ? 4.835 -7.480 -14.015 1.00 96.75 141 HIS A C 1
ATOM 1029 O O . HIS A 1 141 ? 3.662 -7.817 -13.844 1.00 96.75 141 HIS A O 1
ATOM 1035 N N . ARG A 1 142 ? 5.841 -8.362 -13.948 1.00 96.56 142 ARG A N 1
ATOM 1036 C CA . ARG A 1 142 ? 5.623 -9.772 -13.599 1.00 96.56 142 ARG A CA 1
ATOM 1037 C C . ARG A 1 142 ? 5.021 -9.902 -12.198 1.00 96.56 142 ARG A C 1
ATOM 1039 O O . ARG A 1 142 ? 4.027 -10.604 -12.033 1.00 96.56 142 ARG A O 1
ATOM 1046 N N . ALA A 1 143 ? 5.577 -9.199 -11.212 1.00 94.75 143 ALA A N 1
ATOM 1047 C CA . ALA A 1 143 ? 5.069 -9.217 -9.842 1.00 94.75 143 ALA A CA 1
ATOM 1048 C C . ALA A 1 143 ? 3.632 -8.673 -9.738 1.00 94.75 143 ALA A C 1
ATOM 1050 O O . ALA A 1 143 ? 2.813 -9.255 -9.024 1.00 94.75 143 ALA A O 1
ATOM 1051 N N . LEU A 1 144 ? 3.306 -7.600 -10.469 1.00 97.69 144 LEU A N 1
ATOM 1052 C CA . LEU A 1 144 ? 1.941 -7.075 -10.559 1.00 97.69 144 LEU A CA 1
ATOM 1053 C C . LEU A 1 144 ? 0.992 -8.097 -11.194 1.00 97.69 144 LEU A C 1
ATOM 1055 O O . LEU A 1 144 ? -0.043 -8.391 -10.608 1.00 97.69 144 LEU A O 1
ATOM 1059 N N . THR A 1 145 ? 1.382 -8.718 -12.309 1.00 97.88 145 THR A N 1
ATOM 1060 C CA . THR A 1 145 ? 0.574 -9.745 -12.996 1.00 97.88 145 THR A CA 1
ATOM 1061 C C . THR A 1 145 ? 0.273 -10.938 -12.079 1.00 97.88 145 THR A C 1
ATOM 1063 O O . THR A 1 145 ? -0.841 -11.462 -12.048 1.00 97.88 145 THR A O 1
ATOM 1066 N N . GLU A 1 146 ? 1.258 -11.387 -11.297 1.00 96.88 146 GLU A N 1
ATOM 1067 C CA . GLU A 1 146 ? 1.067 -12.465 -10.321 1.00 96.88 146 GLU A CA 1
ATOM 1068 C C . GLU A 1 146 ? 0.091 -12.072 -9.204 1.00 96.88 146 GLU A C 1
ATOM 1070 O O . GLU A 1 146 ? -0.743 -12.886 -8.795 1.00 96.88 146 GLU A O 1
ATOM 1075 N N . ALA A 1 147 ? 0.182 -10.833 -8.720 1.00 97.38 147 ALA A N 1
ATOM 1076 C CA . ALA A 1 147 ? -0.700 -10.298 -7.692 1.00 97.38 147 ALA A CA 1
ATOM 1077 C C . ALA A 1 147 ? -2.132 -10.075 -8.209 1.00 97.38 147 ALA A C 1
ATOM 1079 O O . ALA A 1 147 ? -3.088 -10.392 -7.501 1.00 97.38 147 ALA A O 1
ATOM 1080 N N . GLU A 1 148 ? -2.294 -9.608 -9.449 1.00 98.25 148 GLU A N 1
ATOM 1081 C CA . GLU A 1 148 ? -3.593 -9.520 -10.120 1.00 98.25 148 GLU A CA 1
ATOM 1082 C C . GLU A 1 148 ? -4.241 -10.896 -10.214 1.00 98.25 148 GLU A C 1
ATOM 1084 O O . GLU A 1 148 ? -5.373 -11.071 -9.770 1.00 98.25 148 GLU A O 1
ATOM 1089 N N . ARG A 1 149 ? -3.508 -11.903 -10.710 1.00 98.31 149 ARG A N 1
ATOM 1090 C CA . ARG A 1 149 ? -4.023 -13.275 -10.805 1.00 98.31 149 ARG A CA 1
ATOM 1091 C C . ARG A 1 149 ? -4.480 -13.800 -9.445 1.00 98.31 149 ARG A C 1
ATOM 1093 O O . ARG A 1 149 ? -5.559 -14.368 -9.345 1.00 98.31 149 ARG A O 1
ATOM 1100 N N . PHE A 1 150 ? -3.700 -13.562 -8.389 1.00 97.38 150 PHE A N 1
ATOM 1101 C CA . PHE A 1 150 ? -4.067 -13.970 -7.031 1.00 97.38 150 PHE A CA 1
ATOM 1102 C C . PHE A 1 150 ? -5.423 -13.399 -6.574 1.00 97.38 150 PHE A C 1
ATOM 1104 O O . PHE A 1 150 ? -6.177 -14.097 -5.885 1.00 97.38 150 PHE A O 1
ATOM 1111 N N . LEU A 1 151 ? -5.716 -12.143 -6.926 1.00 97.94 151 LEU A N 1
ATOM 1112 C CA . LEU A 1 151 ? -6.967 -11.459 -6.589 1.00 97.94 151 LEU A CA 1
ATOM 1113 C C . LEU A 1 151 ? -8.123 -11.888 -7.505 1.00 97.94 151 LEU A C 1
ATOM 1115 O O . LEU A 1 151 ? -9.221 -12.146 -7.013 1.00 97.94 151 LEU A O 1
ATOM 1119 N N . LEU A 1 152 ? -7.868 -12.055 -8.804 1.00 97.94 152 LEU A N 1
ATOM 1120 C CA . LEU A 1 152 ? -8.850 -12.556 -9.771 1.00 97.94 152 LEU A CA 1
ATOM 1121 C C . LEU A 1 152 ? -9.326 -13.971 -9.428 1.00 97.94 152 LEU A C 1
ATOM 1123 O O . LEU A 1 152 ? -10.525 -14.233 -9.468 1.00 97.94 152 LEU A O 1
ATOM 1127 N N . ASP A 1 153 ? -8.418 -14.855 -9.003 1.00 97.69 153 ASP A N 1
ATOM 1128 C CA . ASP A 1 153 ? -8.743 -16.216 -8.542 1.00 97.69 153 ASP A CA 1
ATOM 1129 C C . ASP A 1 153 ? -9.661 -16.222 -7.299 1.00 97.69 153 ASP A C 1
ATOM 1131 O O . ASP A 1 153 ? -10.192 -17.261 -6.909 1.00 97.69 153 ASP A O 1
ATOM 1135 N N . ARG A 1 154 ? -9.837 -15.061 -6.656 1.00 97.12 154 ARG A N 1
ATOM 1136 C CA . ARG A 1 154 ? -10.722 -14.817 -5.508 1.00 97.12 154 ARG A CA 1
ATOM 1137 C C . ARG A 1 154 ? -11.912 -13.933 -5.873 1.00 97.12 154 ARG A C 1
ATOM 1139 O O . ARG A 1 154 ? -12.537 -13.368 -4.983 1.00 97.12 154 ARG A O 1
ATOM 1146 N N . GLU A 1 155 ? -12.224 -13.801 -7.159 1.00 97.38 155 GLU A N 1
ATOM 1147 C CA . GLU A 1 155 ? -13.372 -13.031 -7.657 1.00 97.38 155 GLU A CA 1
ATOM 1148 C C . GLU A 1 155 ? -13.323 -11.539 -7.270 1.00 97.38 155 GLU A C 1
ATOM 1150 O O . GLU A 1 155 ? -14.348 -10.863 -7.196 1.00 97.38 155 GLU A O 1
ATOM 1155 N N . VAL A 1 156 ? -12.121 -11.002 -7.036 1.00 98.12 156 VAL A N 1
ATOM 1156 C CA . VAL A 1 156 ? -11.912 -9.579 -6.755 1.00 98.12 156 VAL A CA 1
ATOM 1157 C C . VAL A 1 156 ? -11.626 -8.842 -8.060 1.00 98.12 156 VAL A C 1
ATOM 1159 O O . VAL A 1 156 ? -10.713 -9.200 -8.804 1.00 98.12 156 VAL A O 1
ATOM 1162 N N . VAL A 1 157 ? -12.389 -7.778 -8.329 1.00 98.38 157 VAL A N 1
ATOM 1163 C CA . VAL A 1 157 ? -12.115 -6.859 -9.443 1.00 98.38 157 VAL A CA 1
ATOM 1164 C C . VAL A 1 157 ? -10.806 -6.133 -9.156 1.00 98.38 157 VAL A C 1
ATOM 1166 O O . VAL A 1 157 ? -10.703 -5.445 -8.141 1.00 98.38 157 VAL A O 1
ATOM 1169 N N . VAL A 1 158 ? -9.819 -6.273 -10.040 1.00 98.62 158 VAL A N 1
ATOM 1170 C CA . VAL A 1 158 ? -8.477 -5.721 -9.836 1.00 98.62 158 VAL A CA 1
ATOM 1171 C C . VAL A 1 158 ? -7.949 -5.007 -11.078 1.00 98.62 158 VAL A C 1
ATOM 1173 O O . VAL A 1 158 ? -8.171 -5.450 -12.204 1.00 98.62 158 VAL A O 1
ATOM 1176 N N . THR A 1 159 ? -7.228 -3.912 -10.855 1.00 98.44 159 THR A N 1
ATOM 1177 C CA . THR A 1 159 ? -6.329 -3.279 -11.827 1.00 98.44 159 THR A CA 1
ATOM 1178 C C . THR A 1 159 ? -4.936 -3.124 -11.222 1.00 98.44 159 THR A C 1
ATOM 1180 O O . THR A 1 159 ? -4.790 -3.123 -9.998 1.00 98.44 159 THR A O 1
ATOM 1183 N N . SER A 1 160 ? -3.906 -2.963 -12.051 1.00 98.19 160 SER A N 1
ATOM 1184 C CA . SER A 1 160 ? -2.561 -2.621 -11.590 1.00 98.19 160 SER A CA 1
ATOM 1185 C C . SER A 1 160 ? -1.952 -1.453 -12.356 1.00 98.19 160 SER A C 1
ATOM 1187 O O . SER A 1 160 ? -2.297 -1.190 -13.508 1.00 98.19 160 SER A O 1
ATOM 1189 N N . GLU A 1 161 ? -1.044 -0.738 -11.696 1.00 98.00 161 GLU A N 1
ATOM 1190 C CA . GLU A 1 161 ? -0.298 0.368 -12.285 1.00 98.00 161 GLU A CA 1
ATOM 1191 C C . GLU A 1 161 ? 1.142 0.397 -11.753 1.00 98.00 161 GLU A C 1
ATOM 1193 O O . GLU A 1 161 ? 1.394 0.266 -10.549 1.00 98.00 161 GLU A O 1
ATOM 1198 N N . LEU A 1 162 ? 2.091 0.574 -12.676 1.00 97.69 162 LEU A N 1
ATOM 1199 C CA . LEU A 1 162 ? 3.501 0.797 -12.379 1.00 97.69 162 LEU A CA 1
ATOM 1200 C C . LEU A 1 162 ? 3.827 2.281 -12.560 1.00 97.69 162 LEU A C 1
ATOM 1202 O O . LEU A 1 162 ? 3.722 2.818 -13.662 1.00 97.69 162 LEU A O 1
ATOM 1206 N N . LEU A 1 163 ? 4.266 2.926 -11.485 1.00 96.75 163 LEU A N 1
ATOM 1207 C CA . LEU A 1 163 ? 4.621 4.340 -11.445 1.00 96.75 163 LEU A CA 1
ATOM 1208 C C . LEU A 1 163 ? 6.138 4.533 -11.366 1.00 96.75 163 LEU A C 1
ATOM 1210 O O . LEU A 1 163 ? 6.869 3.676 -10.865 1.00 96.75 163 LEU A O 1
ATOM 1214 N N . PHE A 1 164 ? 6.600 5.705 -11.805 1.00 94.50 164 PHE A N 1
ATOM 1215 C CA . PHE A 1 164 ? 8.002 6.113 -11.711 1.00 94.50 164 PHE A CA 1
ATOM 1216 C C . PHE A 1 164 ? 8.143 7.427 -10.960 1.00 94.50 164 PHE A C 1
ATOM 1218 O O . PHE A 1 164 ? 7.484 8.411 -11.295 1.00 94.50 164 PHE A O 1
ATOM 1225 N N . GLY A 1 165 ? 9.063 7.459 -10.000 1.00 93.19 165 GLY A N 1
ATOM 1226 C CA . GLY A 1 165 ? 9.391 8.665 -9.249 1.00 93.19 165 GLY A CA 1
ATOM 1227 C C . GLY A 1 165 ? 9.484 8.430 -7.743 1.00 93.19 165 GLY A C 1
ATOM 1228 O O . GLY A 1 165 ? 9.541 7.284 -7.299 1.00 93.19 165 GLY A O 1
ATOM 1229 N N . PRO A 1 166 ? 9.520 9.514 -6.947 1.00 92.38 166 PRO A N 1
ATOM 1230 C CA . PRO A 1 166 ? 9.596 9.423 -5.495 1.00 92.38 166 PRO A CA 1
ATOM 1231 C C . PRO A 1 166 ? 8.390 8.676 -4.919 1.00 92.38 166 PRO A C 1
ATOM 1233 O O . PRO A 1 166 ? 7.250 9.111 -5.083 1.00 92.38 166 PRO A O 1
ATOM 1236 N N . VAL A 1 167 ? 8.653 7.579 -4.201 1.00 91.94 167 VAL A N 1
ATOM 1237 C CA . VAL A 1 167 ? 7.624 6.635 -3.722 1.00 91.94 167 VAL A CA 1
ATOM 1238 C C . VAL A 1 167 ? 6.484 7.326 -2.971 1.00 91.94 167 VAL A C 1
ATOM 1240 O O . VAL A 1 167 ? 5.322 7.115 -3.304 1.00 91.94 167 VAL A O 1
ATOM 1243 N N . ILE A 1 168 ? 6.807 8.185 -1.998 1.00 92.50 168 ILE A N 1
ATOM 1244 C CA . ILE A 1 168 ? 5.804 8.887 -1.179 1.00 92.50 168 ILE A CA 1
ATOM 1245 C C . ILE A 1 168 ? 4.911 9.765 -2.061 1.00 92.50 168 ILE A C 1
ATOM 1247 O O . ILE A 1 168 ? 3.695 9.622 -2.022 1.00 92.50 168 ILE A O 1
ATOM 1251 N N . SER A 1 169 ? 5.501 10.600 -2.920 1.00 94.31 169 SER A N 1
ATOM 1252 C CA . SER A 1 169 ? 4.746 11.522 -3.778 1.00 94.31 169 SER A CA 1
ATOM 1253 C C . SER A 1 169 ? 3.847 10.795 -4.780 1.00 94.31 169 SER A C 1
ATOM 1255 O O . SER A 1 169 ? 2.725 11.234 -5.032 1.00 94.31 169 SER A O 1
ATOM 1257 N N . CYS A 1 170 ? 4.315 9.677 -5.345 1.00 96.06 170 CYS A N 1
ATOM 1258 C CA . CYS A 1 170 ? 3.504 8.839 -6.226 1.00 96.06 170 CYS A CA 1
ATOM 1259 C C . CYS A 1 170 ? 2.298 8.250 -5.481 1.00 96.06 170 CYS A C 1
ATOM 1261 O O . CYS A 1 170 ? 1.183 8.317 -5.994 1.00 96.06 170 CYS A O 1
ATOM 1263 N N . LEU A 1 171 ? 2.500 7.720 -4.269 1.00 94.69 171 LEU A N 1
ATOM 1264 C CA . LEU A 1 171 ? 1.415 7.160 -3.459 1.00 94.69 171 LEU A CA 1
ATOM 1265 C C . LEU A 1 171 ? 0.417 8.240 -3.020 1.00 94.69 171 LEU A C 1
ATOM 1267 O O . LEU A 1 171 ? -0.781 8.051 -3.200 1.00 94.69 171 LEU A O 1
ATOM 1271 N N . GLU A 1 172 ? 0.890 9.389 -2.532 1.00 93.88 172 GLU A N 1
ATOM 1272 C CA . GLU A 1 172 ? 0.035 10.519 -2.136 1.00 93.88 172 GLU A CA 1
ATOM 1273 C C . GLU A 1 172 ? -0.831 11.025 -3.297 1.00 93.88 172 GLU A C 1
ATOM 1275 O O . GLU A 1 172 ? -2.018 11.272 -3.116 1.00 93.88 172 GLU A O 1
ATOM 1280 N N . THR A 1 173 ? -0.263 11.134 -4.501 1.00 94.75 173 THR A N 1
ATOM 1281 C CA . THR A 1 173 ? -0.989 11.631 -5.686 1.00 94.75 173 THR A CA 1
ATOM 1282 C C . THR A 1 173 ? -1.986 10.604 -6.237 1.00 94.75 173 THR A C 1
ATOM 1284 O O . THR A 1 173 ? -2.969 10.970 -6.883 1.00 94.75 173 THR A O 1
ATOM 1287 N N . SER A 1 174 ? -1.744 9.314 -5.992 1.00 95.12 174 SER A N 1
ATOM 1288 C CA . SER A 1 174 ? -2.612 8.231 -6.472 1.00 95.12 174 SER A CA 1
ATOM 1289 C C . SER A 1 174 ? -3.871 8.059 -5.626 1.00 95.12 174 SER A C 1
ATOM 1291 O O . SER A 1 174 ? -4.894 7.606 -6.140 1.00 95.12 174 SER A O 1
ATOM 1293 N N . VAL A 1 175 ? -3.803 8.420 -4.343 1.00 93.94 175 VAL A N 1
ATOM 1294 C CA . VAL A 1 175 ? -4.925 8.328 -3.405 1.00 93.94 175 VAL A CA 1
ATOM 1295 C C . VAL A 1 175 ? -5.919 9.458 -3.672 1.00 93.94 175 VAL A C 1
ATOM 1297 O O . VAL A 1 175 ? -5.575 10.637 -3.677 1.00 93.94 175 VAL A O 1
ATOM 1300 N N . GLN A 1 176 ? -7.171 9.083 -3.900 1.00 92.56 176 GLN A N 1
ATOM 1301 C CA . GLN A 1 176 ? -8.308 9.961 -4.149 1.00 92.56 176 GLN A CA 1
ATOM 1302 C C . GLN A 1 176 ? -9.335 9.851 -3.009 1.00 92.56 176 GLN A C 1
ATOM 1304 O O . GLN A 1 176 ? -9.317 8.892 -2.231 1.00 92.56 176 GLN A O 1
ATOM 1309 N N . PRO A 1 177 ? -10.276 10.807 -2.891 1.00 88.94 177 PRO A N 1
ATOM 1310 C CA . PRO A 1 177 ? -11.369 10.694 -1.932 1.00 88.94 177 PRO A CA 1
ATOM 1311 C C . PRO A 1 177 ? -12.150 9.382 -2.106 1.00 88.94 177 PRO A C 1
ATOM 1313 O O . PRO A 1 177 ? -12.657 9.092 -3.189 1.00 88.94 177 PRO A O 1
ATOM 1316 N N . GLY A 1 178 ? -12.270 8.613 -1.022 1.00 89.12 178 GLY A N 1
ATOM 1317 C CA . GLY A 1 178 ? -12.912 7.293 -1.020 1.00 89.12 178 GLY A CA 1
ATOM 1318 C C . GLY A 1 178 ? -11.944 6.113 -1.150 1.00 89.12 178 GLY A C 1
ATOM 1319 O O . GLY A 1 178 ? -12.375 4.969 -1.026 1.00 89.12 178 GLY A O 1
ATOM 1320 N N . ASP A 1 179 ? -10.646 6.352 -1.327 1.00 93.81 179 ASP A N 1
ATOM 1321 C CA . ASP A 1 179 ? -9.658 5.276 -1.327 1.00 93.81 179 ASP A CA 1
ATOM 1322 C C . ASP A 1 179 ? -9.223 4.890 0.092 1.00 93.81 179 ASP A C 1
ATOM 1324 O O . ASP A 1 179 ? -9.038 5.740 0.965 1.00 93.81 179 ASP A O 1
ATOM 1328 N N . LEU A 1 180 ? -9.008 3.591 0.304 1.00 94.44 180 LEU A N 1
ATOM 1329 C CA . LEU A 1 180 ? -8.305 3.043 1.465 1.00 94.44 180 LEU A CA 1
ATOM 1330 C C . LEU A 1 180 ? -6.959 2.483 0.999 1.00 94.44 180 LEU A C 1
ATOM 1332 O O . LEU A 1 180 ? -6.919 1.495 0.262 1.00 94.44 180 LEU A O 1
ATOM 1336 N N . LEU A 1 181 ? -5.860 3.105 1.428 1.00 95.38 181 LEU A N 1
ATOM 1337 C CA . LEU A 1 181 ? -4.505 2.653 1.115 1.00 95.38 181 LEU A CA 1
ATOM 1338 C C . LEU A 1 181 ? -4.095 1.533 2.076 1.00 95.38 181 LEU A C 1
ATOM 1340 O O . LEU A 1 181 ? -4.275 1.650 3.281 1.00 95.38 181 LEU A O 1
ATOM 1344 N N . VAL A 1 182 ? -3.509 0.459 1.562 1.00 94.69 182 VAL A N 1
ATOM 1345 C CA . VAL A 1 182 ? -2.987 -0.674 2.330 1.00 94.69 182 VAL A CA 1
ATOM 1346 C C . VAL A 1 182 ? -1.528 -0.886 1.951 1.00 94.69 182 VAL A C 1
ATOM 1348 O O . VAL A 1 182 ? -1.196 -1.018 0.771 1.00 94.69 182 VAL A O 1
ATOM 1351 N N . MET A 1 183 ? -0.652 -0.957 2.950 1.00 91.94 183 MET A N 1
ATOM 1352 C CA . MET A 1 183 ? 0.770 -1.208 2.738 1.00 91.94 183 MET A CA 1
ATOM 1353 C C . MET A 1 183 ? 1.407 -1.996 3.882 1.00 91.94 183 MET A C 1
ATOM 1355 O O . MET A 1 183 ? 0.877 -2.076 4.990 1.00 91.94 183 MET A O 1
ATOM 1359 N N . THR A 1 184 ? 2.592 -2.550 3.635 1.00 88.69 184 THR A N 1
ATOM 1360 C CA . THR A 1 184 ? 3.404 -3.172 4.685 1.00 88.69 184 THR A CA 1
ATOM 1361 C C . THR A 1 184 ? 4.422 -2.200 5.277 1.00 88.69 184 THR A C 1
ATOM 1363 O O . THR A 1 184 ? 4.959 -1.346 4.578 1.00 88.69 184 THR A O 1
ATOM 1366 N N . THR A 1 185 ? 4.749 -2.360 6.563 1.00 78.00 185 THR A N 1
ATOM 1367 C CA . THR A 1 185 ? 5.698 -1.482 7.282 1.00 78.00 185 THR A CA 1
ATOM 1368 C C . THR A 1 185 ? 7.126 -1.525 6.756 1.00 78.00 185 THR A C 1
ATOM 1370 O O . THR A 1 185 ? 7.869 -0.564 6.926 1.00 78.00 185 THR A O 1
ATOM 1373 N N . HIS A 1 186 ? 7.540 -2.644 6.166 1.00 72.56 186 HIS A N 1
ATOM 1374 C CA . HIS A 1 186 ? 8.888 -2.826 5.636 1.00 72.56 186 HIS A CA 1
ATOM 1375 C C . HIS A 1 186 ? 8.812 -3.278 4.181 1.00 72.56 186 HIS A C 1
ATOM 1377 O O . HIS A 1 186 ? 7.826 -3.900 3.780 1.00 72.56 186 HIS A O 1
ATOM 1383 N N . GLY A 1 187 ? 9.887 -3.009 3.441 1.00 60.09 187 GLY A N 1
ATOM 1384 C CA . GLY A 1 187 ? 10.012 -3.362 2.035 1.00 60.09 187 GLY A CA 1
ATOM 1385 C C . GLY A 1 187 ? 11.199 -4.264 1.685 1.00 60.09 187 GLY A C 1
ATOM 1386 O O . GLY A 1 187 ? 11.754 -4.906 2.586 1.00 60.09 187 GLY A O 1
ATOM 1387 N N . ILE A 1 188 ? 11.569 -4.295 0.395 1.00 51.56 188 ILE A N 1
ATOM 1388 C CA . ILE A 1 188 ? 12.636 -5.122 -0.216 1.00 51.56 188 ILE A CA 1
ATOM 1389 C C . ILE A 1 188 ? 13.961 -5.067 0.566 1.00 51.56 188 ILE A C 1
ATOM 1391 O O . ILE A 1 188 ? 14.567 -6.113 0.789 1.00 51.56 188 ILE A O 1
ATOM 1395 N N . ASP A 1 189 ? 14.375 -3.896 1.058 1.00 50.88 189 ASP A N 1
ATOM 1396 C CA . ASP A 1 189 ? 15.741 -3.687 1.570 1.00 50.88 189 ASP A CA 1
ATOM 1397 C C . ASP A 1 189 ? 15.922 -3.859 3.087 1.00 50.88 189 ASP A C 1
ATOM 1399 O O . ASP A 1 189 ? 17.026 -3.710 3.608 1.00 50.88 189 ASP A O 1
ATOM 1403 N N . GLN A 1 190 ? 14.864 -4.164 3.846 1.00 53.00 190 GLN A N 1
ATOM 1404 C CA . GLN A 1 190 ? 14.921 -4.093 5.316 1.00 53.00 190 GLN A CA 1
ATOM 1405 C C . GLN A 1 190 ? 14.714 -5.457 5.981 1.00 53.00 190 GLN A C 1
ATOM 1407 O O . GLN A 1 190 ? 13.756 -5.689 6.725 1.00 53.00 190 GLN A O 1
ATOM 1412 N N . ALA A 1 191 ? 15.627 -6.384 5.677 1.00 44.78 191 ALA A N 1
ATOM 1413 C CA . ALA A 1 191 ? 15.697 -7.718 6.280 1.00 44.78 191 ALA A CA 1
ATOM 1414 C C . ALA A 1 191 ? 16.548 -7.781 7.567 1.00 44.78 191 ALA A C 1
ATOM 1416 O O . ALA A 1 191 ? 16.491 -8.780 8.280 1.00 44.78 191 ALA A O 1
ATOM 1417 N N . SER A 1 192 ? 17.301 -6.735 7.917 1.00 40.66 192 SER A N 1
ATOM 1418 C CA . SER A 1 192 ? 18.206 -6.765 9.072 1.00 40.66 192 SER A CA 1
ATOM 1419 C C . SER A 1 192 ? 18.095 -5.507 9.934 1.00 40.66 192 SER A C 1
ATOM 1421 O O . SER A 1 192 ? 18.616 -4.458 9.581 1.00 40.66 192 SER A O 1
ATOM 1423 N N . GLN A 1 193 ? 17.476 -5.676 11.105 1.00 36.91 193 GLN A N 1
ATOM 1424 C CA . GLN A 1 193 ? 17.585 -4.816 12.291 1.00 36.91 193 GLN A CA 1
ATOM 1425 C C . GLN A 1 193 ? 16.956 -3.406 12.210 1.00 36.91 193 GLN A C 1
ATOM 1427 O O . GLN A 1 193 ? 17.594 -2.417 11.868 1.00 36.91 193 GLN A O 1
ATOM 1432 N N . GLY A 1 194 ? 15.713 -3.311 12.696 1.00 46.75 194 GLY A N 1
ATOM 1433 C CA . GLY A 1 194 ? 15.326 -2.244 13.629 1.00 46.75 194 GLY A CA 1
ATOM 1434 C C . GLY A 1 194 ? 15.123 -0.827 13.091 1.00 46.75 194 GLY A C 1
ATOM 1435 O O . GLY A 1 194 ? 15.359 0.118 13.841 1.00 46.75 194 GLY A O 1
ATOM 1436 N N . ARG A 1 195 ? 14.665 -0.638 11.848 1.00 44.06 195 ARG A N 1
ATOM 1437 C CA . ARG A 1 195 ? 14.194 0.677 11.382 1.00 44.06 195 ARG A CA 1
ATOM 1438 C C . ARG A 1 195 ? 12.861 0.544 10.651 1.00 44.06 195 ARG A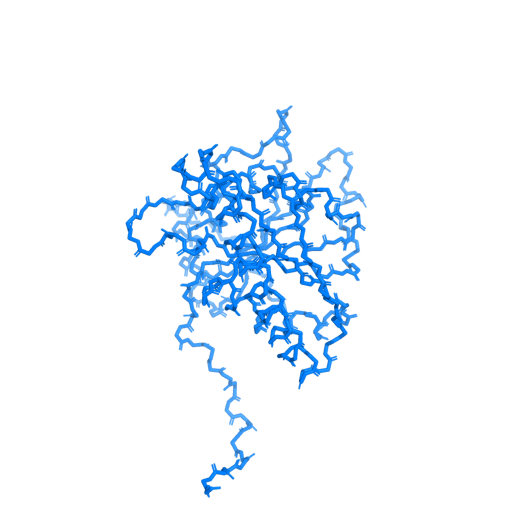 C 1
ATOM 1440 O O . ARG A 1 195 ? 12.769 -0.095 9.609 1.00 44.06 195 ARG A O 1
ATOM 1447 N N . LEU A 1 196 ? 11.842 1.168 11.236 1.00 52.78 196 LEU A N 1
ATOM 1448 C CA . LEU A 1 196 ? 10.523 1.421 10.653 1.00 52.78 196 LEU A CA 1
ATOM 1449 C C . LEU A 1 196 ? 10.697 1.892 9.197 1.00 52.78 196 LEU A C 1
ATOM 1451 O O . LEU A 1 196 ? 11.567 2.726 8.927 1.00 52.78 196 LEU A O 1
ATOM 1455 N N . GLY A 1 197 ? 9.930 1.343 8.247 1.00 61.97 197 GLY A N 1
ATOM 1456 C CA . GLY A 1 197 ? 10.036 1.727 6.837 1.00 61.97 197 GLY A CA 1
ATOM 1457 C C . GLY A 1 197 ? 9.875 3.229 6.665 1.00 61.97 197 GLY A C 1
ATOM 1458 O O . GLY A 1 197 ? 8.861 3.778 7.081 1.00 61.97 197 GLY A O 1
ATOM 1459 N N . SER A 1 198 ? 10.856 3.895 6.052 1.00 76.94 198 SER A N 1
ATOM 1460 C CA . SER A 1 198 ? 10.848 5.355 5.867 1.00 76.94 198 SER A CA 1
ATOM 1461 C C . SER A 1 198 ? 9.590 5.842 5.144 1.00 76.94 198 SER A C 1
ATOM 1463 O O . SER A 1 198 ? 9.035 6.871 5.513 1.00 76.94 198 SER A O 1
ATOM 1465 N N . VAL A 1 199 ? 9.105 5.065 4.170 1.00 87.19 199 VAL A N 1
ATOM 1466 C CA . VAL A 1 199 ? 7.855 5.332 3.446 1.00 87.19 199 VAL A CA 1
ATOM 1467 C C . VAL A 1 199 ? 6.635 5.139 4.350 1.00 87.19 199 VAL A C 1
ATOM 1469 O O . VAL A 1 199 ? 5.802 6.032 4.431 1.00 87.19 199 VAL A O 1
ATOM 1472 N N . ALA A 1 200 ? 6.543 4.012 5.065 1.00 87.75 200 ALA A N 1
ATOM 1473 C CA . ALA A 1 200 ? 5.420 3.733 5.962 1.00 87.75 200 ALA A CA 1
ATOM 1474 C C . ALA A 1 200 ? 5.335 4.760 7.101 1.00 87.75 200 ALA A C 1
ATOM 1476 O O . ALA A 1 200 ? 4.260 5.269 7.384 1.00 87.75 200 ALA A O 1
ATOM 1477 N N . ALA A 1 201 ? 6.466 5.116 7.715 1.00 86.50 201 ALA A N 1
ATOM 1478 C CA . ALA A 1 201 ? 6.527 6.130 8.761 1.00 86.50 201 ALA A CA 1
ATOM 1479 C C . ALA A 1 201 ? 6.113 7.516 8.242 1.00 86.50 201 ALA A C 1
ATOM 1481 O O . ALA A 1 201 ? 5.366 8.214 8.920 1.00 86.50 201 ALA A O 1
ATOM 1482 N N . ALA A 1 202 ? 6.549 7.899 7.036 1.00 88.56 202 ALA A N 1
ATOM 1483 C CA . ALA A 1 202 ? 6.146 9.162 6.422 1.00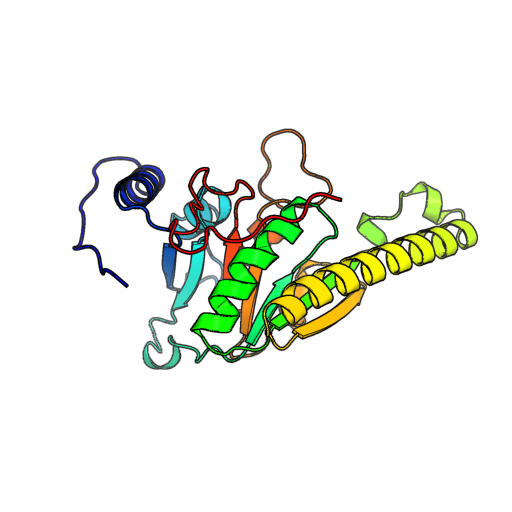 88.56 202 ALA A CA 1
ATOM 1484 C C . ALA A 1 202 ? 4.645 9.198 6.094 1.00 88.56 202 ALA A C 1
ATOM 1486 O O . ALA A 1 202 ? 3.980 10.181 6.407 1.00 88.56 202 ALA A O 1
ATOM 1487 N N . LEU A 1 203 ? 4.100 8.116 5.529 1.00 89.75 203 LEU A N 1
ATOM 1488 C CA . LEU A 1 203 ? 2.673 8.018 5.218 1.00 89.75 203 LEU A CA 1
ATOM 1489 C C . LEU A 1 203 ? 1.810 7.915 6.471 1.00 89.75 203 LEU A C 1
ATOM 1491 O O . LEU A 1 203 ? 0.714 8.444 6.475 1.00 89.75 203 LEU A O 1
ATOM 1495 N N . VAL A 1 204 ? 2.284 7.289 7.549 1.00 88.50 204 VAL A N 1
ATOM 1496 C CA . VAL A 1 204 ? 1.593 7.329 8.845 1.00 88.50 204 VAL A CA 1
ATOM 1497 C C . VAL A 1 204 ? 1.630 8.736 9.428 1.00 88.50 204 VAL A C 1
ATOM 1499 O O . VAL A 1 204 ? 0.623 9.178 9.960 1.00 88.50 204 VAL A O 1
ATOM 1502 N N . ALA A 1 205 ? 2.746 9.459 9.317 1.00 86.00 205 ALA A N 1
ATOM 1503 C CA . ALA A 1 205 ? 2.834 10.838 9.793 1.00 86.00 205 ALA A CA 1
ATOM 1504 C C . ALA A 1 205 ? 1.911 11.788 9.009 1.00 86.00 205 ALA A C 1
ATOM 1506 O O . ALA A 1 205 ? 1.391 12.743 9.578 1.00 86.00 205 ALA A O 1
ATOM 1507 N N . ASN A 1 206 ? 1.688 11.532 7.720 1.00 85.69 206 ASN A N 1
ATOM 1508 C CA . ASN A 1 206 ? 0.818 12.342 6.873 1.00 85.69 206 ASN A CA 1
ATOM 1509 C C . ASN A 1 206 ? -0.006 11.464 5.914 1.00 85.69 206 ASN A C 1
ATOM 1511 O O . ASN A 1 206 ? 0.335 11.370 4.732 1.00 85.69 206 ASN A O 1
ATOM 1515 N N . PRO A 1 207 ? -1.069 10.787 6.387 1.00 86.38 207 PRO A N 1
ATOM 1516 C CA . PRO A 1 207 ? -1.827 9.891 5.529 1.00 86.38 207 PRO A CA 1
ATOM 1517 C C . PRO A 1 207 ? -2.614 10.676 4.477 1.00 86.38 207 PRO A C 1
ATOM 1519 O O . PRO A 1 207 ? -3.391 11.561 4.839 1.00 86.38 207 PRO A O 1
ATOM 1522 N N . PRO A 1 208 ? -2.502 10.326 3.184 1.00 86.19 208 PRO A N 1
ATOM 1523 C CA . PRO A 1 208 ? -3.291 10.959 2.123 1.00 86.19 208 PRO A CA 1
ATOM 1524 C C . PRO A 1 208 ? -4.784 10.575 2.171 1.00 86.19 208 PRO A C 1
ATOM 1526 O O . PRO A 1 208 ? -5.600 11.113 1.428 1.00 86.19 208 PRO A O 1
ATOM 1529 N N . GLY A 1 209 ? -5.144 9.635 3.047 1.00 88.19 209 GLY A N 1
ATOM 1530 C CA . GLY A 1 209 ? -6.488 9.130 3.292 1.00 88.19 209 GLY A CA 1
ATOM 1531 C C . GLY A 1 209 ? -6.452 8.052 4.382 1.00 88.19 209 GLY A C 1
ATOM 1532 O O . GLY A 1 209 ? -5.429 7.899 5.058 1.00 88.19 209 GLY A O 1
ATOM 1533 N N . PRO A 1 210 ? -7.541 7.286 4.566 1.00 90.62 210 PRO A N 1
ATOM 1534 C CA . PRO A 1 210 ? -7.517 6.071 5.375 1.00 90.62 210 PRO A CA 1
ATOM 1535 C C . PRO A 1 210 ? -6.351 5.151 4.971 1.00 90.62 210 PRO A C 1
ATOM 1537 O O . PRO A 1 210 ? -6.169 4.856 3.788 1.00 90.62 210 PRO A O 1
ATOM 1540 N N . LEU A 1 211 ? -5.565 4.700 5.953 1.00 92.31 211 LEU A N 1
ATOM 1541 C CA . LEU A 1 211 ? -4.327 3.949 5.727 1.00 92.31 211 LEU A CA 1
ATOM 1542 C C . LEU A 1 211 ? -4.267 2.707 6.615 1.00 92.31 211 LEU A C 1
ATOM 1544 O O . LEU A 1 211 ? -4.230 2.827 7.834 1.00 92.31 211 LEU A O 1
ATOM 1548 N N . VAL A 1 212 ? -4.198 1.519 6.018 1.00 93.00 212 VAL A N 1
ATOM 1549 C CA . VAL A 1 212 ? -3.890 0.263 6.706 1.00 93.00 212 VAL A CA 1
ATOM 1550 C C . VAL A 1 212 ? -2.404 -0.031 6.606 1.00 93.00 212 VAL A C 1
ATOM 1552 O O . VAL A 1 212 ? -1.848 -0.169 5.515 1.00 93.00 212 VAL A O 1
ATOM 1555 N N . ILE A 1 213 ? -1.780 -0.210 7.762 1.00 91.12 213 ILE A N 1
ATOM 1556 C CA . ILE A 1 213 ? -0.406 -0.661 7.888 1.00 91.12 213 ILE A CA 1
ATOM 1557 C C . ILE A 1 213 ? -0.382 -2.101 8.390 1.00 91.12 213 ILE A C 1
ATOM 1559 O O . ILE A 1 213 ? -1.016 -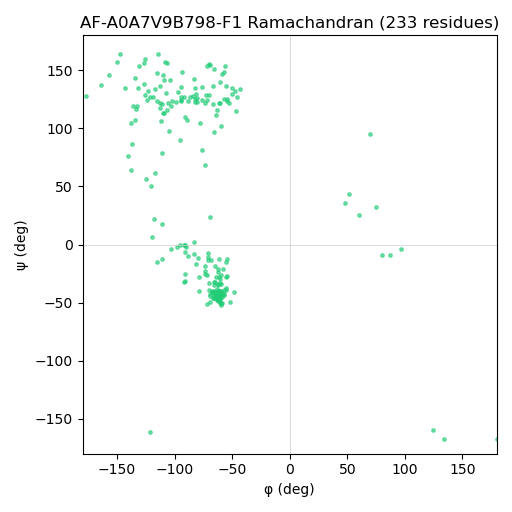2.448 9.386 1.00 91.12 213 ILE A O 1
ATOM 1563 N N . MET A 1 214 ? 0.380 -2.943 7.697 1.00 87.94 214 MET A N 1
ATOM 1564 C CA . MET A 1 214 ? 0.584 -4.342 8.055 1.00 87.94 214 MET A CA 1
ATOM 1565 C C . MET A 1 214 ? 2.043 -4.598 8.428 1.00 87.94 214 MET A C 1
ATOM 1567 O O . MET A 1 214 ? 2.964 -4.394 7.628 1.00 87.94 214 MET A O 1
ATOM 1571 N N . ARG A 1 215 ? 2.273 -5.124 9.631 1.00 77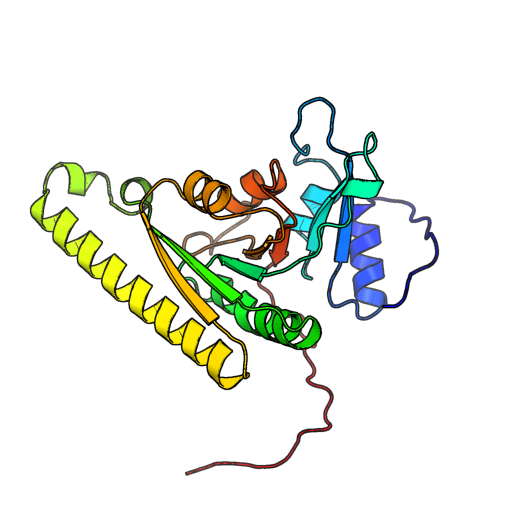.38 215 ARG A N 1
ATOM 1572 C CA . ARG A 1 215 ? 3.547 -5.749 9.979 1.00 77.38 215 ARG A CA 1
ATOM 1573 C C . ARG A 1 215 ? 3.524 -7.160 9.414 1.00 77.38 215 ARG A C 1
ATOM 1575 O O . ARG A 1 215 ? 2.627 -7.948 9.673 1.00 77.38 215 ARG A O 1
ATOM 1582 N N . SER A 1 216 ? 4.500 -7.468 8.582 1.00 62.22 216 SER A N 1
ATOM 1583 C CA . SER A 1 216 ? 4.630 -8.785 7.954 1.00 62.22 216 SER A CA 1
ATOM 1584 C C . SER A 1 216 ? 5.177 -9.804 8.937 1.00 62.22 216 SER A C 1
ATOM 1586 O O . SER A 1 216 ? 6.357 -10.149 8.969 1.00 62.22 216 SER A O 1
ATOM 1588 N N . SER A 1 217 ? 4.259 -10.288 9.738 1.00 47.59 217 SER A N 1
ATOM 1589 C CA . SER A 1 217 ? 4.214 -11.652 10.207 1.00 47.59 217 SER A CA 1
ATOM 1590 C C . SER A 1 217 ? 2.753 -12.016 10.054 1.00 47.59 217 SER A C 1
ATOM 1592 O O . SER A 1 217 ? 1.912 -11.345 10.650 1.00 47.59 217 SER A O 1
ATOM 1594 N N . LEU A 1 218 ? 2.430 -13.030 9.245 1.00 38.69 218 LEU A N 1
ATOM 1595 C CA . LEU A 1 218 ? 1.122 -13.660 9.403 1.00 38.69 218 LEU A CA 1
ATOM 1596 C C . LEU A 1 218 ? 0.948 -13.933 10.907 1.00 38.69 218 LEU A C 1
ATOM 1598 O O . LEU A 1 218 ? 1.885 -14.475 11.509 1.00 38.69 218 LEU A O 1
ATOM 1602 N N . PRO A 1 219 ? -0.193 -13.585 11.524 1.00 36.88 219 PRO A N 1
ATOM 1603 C CA . PRO A 1 219 ? -0.536 -14.184 12.799 1.00 36.88 219 PRO A CA 1
ATOM 1604 C C . PRO A 1 219 ? -0.397 -15.705 12.632 1.00 36.88 219 PRO A C 1
ATOM 1606 O O . PRO A 1 219 ? -0.845 -16.229 11.603 1.00 36.88 219 PRO A O 1
ATOM 1609 N N . PRO A 1 220 ? 0.236 -16.423 13.577 1.00 37.88 220 PRO A N 1
ATOM 1610 C CA . PRO A 1 220 ? 0.366 -17.879 13.497 1.00 37.88 220 PRO A CA 1
ATOM 1611 C C . PRO A 1 220 ? -0.992 -18.589 13.345 1.00 37.88 220 PRO A C 1
ATOM 1613 O O . PRO A 1 220 ? -1.025 -19.722 12.873 1.00 37.88 220 PRO A O 1
ATOM 1616 N N . ASP A 1 221 ? -2.095 -17.884 13.616 1.00 35.44 221 ASP A N 1
ATOM 1617 C CA . ASP A 1 221 ? -3.457 -18.393 13.574 1.00 35.44 221 ASP A CA 1
ATOM 1618 C C . ASP A 1 221 ? -4.370 -17.657 12.576 1.00 35.44 221 ASP A C 1
ATOM 1620 O O . ASP A 1 221 ? -5.529 -17.380 12.874 1.00 35.44 221 ASP A O 1
ATOM 1624 N N . ILE A 1 222 ? -3.942 -17.481 11.317 1.00 31.61 222 ILE A N 1
ATOM 1625 C CA . ILE A 1 222 ? -4.927 -17.658 10.227 1.00 31.61 222 ILE A CA 1
ATOM 1626 C C . ILE A 1 222 ? -5.189 -19.164 10.104 1.00 31.61 222 ILE A C 1
ATOM 1628 O O . ILE A 1 222 ? -4.827 -19.838 9.139 1.00 31.61 222 ILE A O 1
ATOM 1632 N N . VAL A 1 223 ? -5.835 -19.699 11.140 1.00 29.22 223 VAL A N 1
ATOM 1633 C CA . VAL A 1 223 ? -6.674 -20.875 11.025 1.00 29.22 223 VAL A CA 1
ATOM 1634 C C . VAL A 1 223 ? -7.826 -20.413 10.147 1.00 29.22 223 VAL A C 1
ATOM 1636 O O . VAL A 1 223 ? -8.785 -19.799 10.610 1.00 29.22 223 VAL A O 1
ATOM 1639 N N . ALA A 1 224 ? -7.727 -20.695 8.847 1.00 26.64 224 ALA A N 1
ATOM 1640 C CA . ALA A 1 224 ? -8.927 -20.877 8.053 1.00 26.64 224 ALA A CA 1
ATOM 1641 C C . ALA A 1 224 ? -9.829 -21.800 8.877 1.00 26.64 224 ALA A C 1
ATOM 1643 O O . ALA A 1 224 ? -9.434 -22.929 9.186 1.00 26.64 224 ALA A O 1
ATOM 1644 N N . HIS A 1 225 ? -10.977 -21.286 9.317 1.00 23.33 225 HIS A N 1
ATOM 1645 C CA . HIS A 1 225 ? -11.932 -22.060 10.094 1.00 23.33 225 HIS A CA 1
ATOM 1646 C C . HIS A 1 225 ? -12.097 -23.433 9.399 1.00 23.33 225 HIS A C 1
ATOM 1648 O O . HIS A 1 225 ? -12.309 -23.457 8.183 1.00 23.33 225 HIS A O 1
ATOM 1654 N N . PRO A 1 226 ? -11.927 -24.574 10.097 1.00 25.02 226 PRO A N 1
ATOM 1655 C CA . PRO A 1 226 ? -11.694 -25.888 9.476 1.00 25.02 226 PRO A CA 1
ATOM 1656 C C . PRO A 1 226 ? -12.882 -26.502 8.705 1.00 25.02 226 PRO A C 1
ATOM 1658 O O . PRO A 1 226 ? -12.930 -27.712 8.501 1.00 25.02 226 PRO A O 1
ATOM 1661 N N . SER A 1 227 ? -13.835 -25.710 8.220 1.00 27.83 227 SER A N 1
ATOM 1662 C CA . SER A 1 227 ? -14.993 -26.188 7.460 1.00 27.83 227 SER A CA 1
ATOM 1663 C C . SER A 1 227 ? -14.745 -26.421 5.963 1.00 27.83 227 SER A C 1
ATOM 1665 O O . SER A 1 227 ? -15.662 -26.866 5.281 1.00 27.83 227 SER A O 1
ATOM 1667 N N . LEU A 1 228 ? -13.530 -26.226 5.434 1.00 29.27 228 LEU A N 1
ATOM 1668 C CA . LEU A 1 228 ? -13.205 -26.556 4.035 1.00 29.27 228 LEU A CA 1
ATOM 1669 C C . LEU A 1 228 ? -12.000 -27.504 3.921 1.00 29.27 228 LEU A C 1
ATOM 1671 O O . LEU A 1 228 ? -11.016 -27.232 3.239 1.00 29.27 228 LEU A O 1
ATOM 1675 N N . ARG A 1 229 ? -12.090 -28.667 4.578 1.00 27.03 229 ARG A N 1
ATOM 1676 C CA . ARG A 1 229 ? -11.299 -29.856 4.218 1.00 27.03 229 ARG A CA 1
ATOM 1677 C C . ARG A 1 229 ? -12.105 -30.776 3.304 1.00 27.03 229 ARG A C 1
ATOM 1679 O O . ARG A 1 229 ? -12.758 -31.686 3.790 1.00 27.03 229 ARG A O 1
ATOM 1686 N N . THR A 1 230 ? -11.983 -30.560 1.997 1.00 27.73 230 THR A N 1
ATOM 1687 C CA . THR A 1 230 ? -12.022 -31.571 0.913 1.00 27.73 230 THR A CA 1
ATOM 1688 C C . THR A 1 230 ? -11.763 -30.799 -0.387 1.00 27.73 230 THR A C 1
ATOM 1690 O O . THR A 1 230 ? -12.413 -29.792 -0.609 1.00 27.73 230 THR A O 1
ATOM 1693 N N . ALA A 1 231 ? -10.837 -31.138 -1.277 1.00 24.44 231 ALA A N 1
ATOM 1694 C CA . ALA A 1 231 ? -10.234 -32.423 -1.566 1.00 24.44 231 ALA A CA 1
ATOM 1695 C C . ALA A 1 231 ? -8.792 -32.257 -2.080 1.00 24.44 231 ALA A C 1
ATOM 1697 O O . ALA A 1 231 ? -8.392 -31.212 -2.587 1.00 24.44 231 ALA A O 1
ATOM 1698 N N . ALA A 1 232 ? -8.040 -33.337 -1.900 1.00 25.98 232 ALA A N 1
ATOM 1699 C CA . ALA A 1 232 ? -6.673 -33.555 -2.333 1.00 25.98 232 ALA A CA 1
ATOM 1700 C C . ALA A 1 232 ? -6.477 -33.397 -3.843 1.00 25.98 232 ALA A C 1
ATOM 1702 O O . ALA A 1 232 ? -7.331 -33.836 -4.606 1.00 25.98 232 ALA A O 1
ATOM 1703 N N . TRP A 1 233 ? -5.285 -32.947 -4.237 1.00 23.36 233 TRP A N 1
ATOM 1704 C CA . TRP A 1 233 ? -4.661 -33.368 -5.490 1.00 23.36 233 TRP A CA 1
ATOM 1705 C C . TRP A 1 233 ? -3.171 -33.634 -5.252 1.00 23.36 233 TRP A C 1
ATOM 1707 O O . TRP A 1 233 ? -2.371 -32.722 -5.067 1.00 23.36 233 TRP A O 1
ATOM 1717 N N . VAL A 1 234 ? -2.843 -34.927 -5.210 1.00 25.19 234 VAL A N 1
ATOM 1718 C CA . VAL A 1 234 ? -1.529 -35.481 -5.540 1.00 25.19 234 VAL A CA 1
ATOM 1719 C C . VAL A 1 234 ? -1.704 -36.160 -6.890 1.00 25.19 234 VAL A C 1
ATOM 1721 O O . VAL A 1 234 ? -2.472 -37.121 -6.976 1.00 25.19 234 VAL A O 1
ATOM 1724 N N . SER A 1 235 ? -1.015 -35.653 -7.910 1.00 32.03 235 SER A N 1
ATOM 1725 C CA . SER A 1 235 ? -0.244 -36.355 -8.959 1.00 32.03 235 SER A CA 1
ATOM 1726 C C . SER A 1 235 ? 0.061 -35.368 -10.077 1.00 32.03 235 SER A C 1
ATOM 1728 O O . SER A 1 235 ? -0.909 -34.795 -10.616 1.00 32.03 235 SER A O 1
#

Nearest PDB structures (foldseek):
  3ab8-assembly1_A  TM=8.036E-01  e=2.976E-09  Thermus thermophilus HB8
  3cis-assembly4_H  TM=6.923E-01  e=1.063E-09  Mycobacterium tuberculosis
  3s3t-assembly1_A  TM=8.615E-01  e=4.215E-07  Lactiplantibacillus plantarum
  4wny-assembly1_A-2  TM=8.339E-01  e=5.892E-06  Burkholderia pseudomallei 1710b
  3hgm-assembly2_D  TM=6.781E-01  e=1.450E-05  Halomonas elongata

Mean predicted aligned error: 10.16 Å

Secondary structure (DSSP, 8-state):
----------S-HHHHHHHHHHHTT---EEEEEEPPTTSS--TTSHHHHHHHH-SS-EEEEEE-TT-GGGSS----EEEEEE-SSTTGGGHHHHHHHHHHHHT--EEEEEEE-HHHHS-GGGGG-HHHHHHHHHHHHHHHHHHHHHHHHHHHTTT--EEEEEEES-HHHHHHHH--TTEEEEEES--TT--SS----HHHHHHHHS-SS-EEEE-S---TT----TT--------

Solvent-accessible surface area (backbone atoms only — not comparable to full-atom values): 13767 Å² total; per-residue (Å²): 136,85,80,76,73,94,76,88,71,89,74,63,64,56,61,44,52,53,50,53,35,65,75,63,77,49,76,63,46,81,40,80,40,67,67,41,100,82,70,41,50,57,67,86,36,63,64,41,43,38,33,63,67,30,68,45,37,19,31,44,33,70,31,47,84,93,46,62,90,70,46,72,68,65,70,64,31,38,36,39,48,36,68,81,25,78,50,24,56,62,49,50,66,58,48,46,54,51,26,63,76,68,74,29,41,38,37,40,38,34,59,47,32,66,84,79,70,50,60,78,73,42,80,81,35,65,67,64,40,52,55,51,49,52,52,52,51,52,52,47,53,51,50,49,53,54,54,46,50,60,34,47,80,66,77,38,54,67,50,74,50,82,46,80,41,61,58,62,63,54,53,47,71,68,49,52,96,29,36,35,40,35,37,40,31,50,57,69,87,65,86,74,82,95,69,80,23,70,62,43,54,49,39,59,26,49,53,72,45,39,34,34,26,27,35,84,48,81,62,96,70,78,64,69,72,83,86,78,84,78,79,87,87,90,133

Sequence (235 aa):
MEVLDPLSASGDPALGIANIAASHDTTFMLMATSCHPAGQLDPSCLAAQLALDSPIPVMVVHVDCDKPESCMPTVTRLIISLDGSSRARQALPFAAELAQRLCLPVQLLMVLDPKQILPPAYAYDPDAAVDMVAGLQHDAHRALTEAERFLLDREVVVTSELLFGPVISCLETSVQPGDLLVMTTHGIDQASQGRLGSVAAALVANPPGPLVIMRSSLPPDIVAHPSLRTAAWVS

Foldseek 3Di:
DDDDDPDDDPDDVLVVVLVVCVVVVNQEEEDEDEQDPVQWDDCPDSLNCCQQPRQHKYKYFYAHPVCNVPRDQQAAAEEQEAALDPQSLVCLVVRLVVCVVSVHAYEYEYEDELVVPPDPVCVVPVVVSVVVVVVVVVSVVVSQVVSCVSNVVSVHHYDYDYYYHDPLVVVLVVDDRNYAYEGEQDHDPPPDDDDGRPNSSVCNGNPSGIYMYHHPDPDPPPPPPPPDDDDDDDD

Radius of gyration: 19.26 Å; Cα contacts (8 Å, |Δi|>4): 363; chains: 1; bounding box: 48×58×55 Å

pLDDT: mean 77.44, std 20.39, range [23.33, 98.62]